Protein AF-A0A7X6SY83-F1 (afdb_monomer_lite)

Secondary structure (DSSP, 8-state):
---------HHHHHHHHHHHHHHHHHHHHHHHHHHHHHSSPPPTTS-------HHHHHHHHHHHHHHHHHHHTT--GGGEEEEEEEEEEETTEEEEEEEEEEEESSTHHHHHHHHHHHHHHHTT-TTEEEEEPPP-SSEEEEEEEETTEEEEEEEEEE---------PPPPP---EEEEETS-HHHHHHHHT-SS--EEEE-TTSTTHHHHHHHT-

pLDDT: mean 83.64, std 15.36, range [40.72, 97.5]

Radius of gyration: 32.84 Å; chains: 1; bounding box: 84×67×94 Å

Foldseek 3Di:
DDDDDDDDCPPVVVVVVVVVVVVVVVVVVVVVVVVVVVPPPDPPPPPPPDPQDPQRVLLVQLVVQLVVLCVVLVFDPVQKDFPDWDWDDDDHDIAIATEIEGEDQDDVVVVSSCVSSVVSQVVSDPQWDKDKDDADPFWTWIWIGGNNHTRYIYIYGYDDPDDPDDDDDDDDDAAEDEDPAADVVVLVVVVPDPDDYHYHADCPHPCRVVSVVVVD

Structure (mmCIF, N/CA/C/O backbone):
data_AF-A0A7X6SY83-F1
#
_entry.id   AF-A0A7X6SY83-F1
#
loop_
_atom_site.group_PDB
_atom_site.id
_atom_site.type_symbol
_atom_site.label_atom_id
_atom_site.label_alt_id
_atom_site.label_comp_id
_atom_site.label_asym_id
_atom_site.label_entity_id
_atom_site.label_seq_id
_atom_site.pdbx_PDB_ins_code
_atom_site.Cartn_x
_atom_site.Cartn_y
_atom_site.Cartn_z
_atom_site.occupancy
_atom_site.B_iso_or_equiv
_atom_site.auth_seq_id
_atom_site.auth_comp_id
_atom_site.auth_asym_id
_atom_site.auth_atom_id
_atom_site.pdbx_PDB_model_num
ATOM 1 N N . MET A 1 1 ? 58.328 -51.344 -70.859 1.00 40.72 1 MET A N 1
ATOM 2 C CA . MET A 1 1 ? 57.745 -51.551 -69.512 1.00 40.72 1 MET A CA 1
ATOM 3 C C . MET A 1 1 ? 57.428 -50.188 -68.887 1.00 40.72 1 MET A C 1
ATOM 5 O O . MET A 1 1 ? 58.349 -49.396 -68.808 1.00 40.72 1 MET A O 1
ATOM 9 N N . LYS A 1 2 ? 56.179 -49.965 -68.419 1.00 43.62 2 LYS A N 1
ATOM 10 C CA . LYS A 1 2 ? 55.720 -48.925 -67.445 1.00 43.62 2 LYS A CA 1
ATOM 11 C C . LYS A 1 2 ? 55.799 -47.441 -67.900 1.00 43.62 2 LYS A C 1
ATOM 13 O O . LYS A 1 2 ? 56.764 -47.033 -68.508 1.00 43.62 2 LYS A O 1
ATOM 18 N N . LYS A 1 3 ? 54.842 -46.540 -67.625 1.00 41.84 3 LYS A N 1
ATOM 19 C CA . LYS A 1 3 ? 53.730 -46.491 -66.651 1.00 41.84 3 LYS A CA 1
ATOM 20 C C . LYS A 1 3 ? 52.658 -45.498 -67.163 1.00 41.84 3 LYS A C 1
ATOM 22 O O . LYS A 1 3 ? 52.970 -44.340 -67.423 1.00 41.84 3 LYS A O 1
ATOM 27 N N . LYS A 1 4 ? 51.389 -45.924 -67.258 1.00 47.12 4 LYS A N 1
ATOM 28 C CA . LYS A 1 4 ? 50.222 -45.044 -67.493 1.00 47.12 4 LYS A CA 1
ATOM 29 C C . LYS A 1 4 ? 50.067 -44.060 -66.320 1.00 47.12 4 LYS A C 1
ATOM 31 O O . LYS A 1 4 ? 49.863 -44.493 -65.186 1.00 47.12 4 LYS A O 1
ATOM 36 N N . ARG A 1 5 ? 50.119 -42.748 -66.585 1.00 49.38 5 ARG A N 1
ATOM 37 C CA . ARG A 1 5 ? 49.747 -41.692 -65.623 1.00 49.38 5 ARG A CA 1
ATOM 38 C C . ARG A 1 5 ? 48.229 -41.732 -65.389 1.00 49.38 5 ARG A C 1
ATOM 40 O O . ARG A 1 5 ? 47.457 -41.321 -66.250 1.00 49.38 5 ARG A O 1
ATOM 47 N N . LYS A 1 6 ? 47.795 -42.235 -64.227 1.00 51.00 6 LYS A N 1
ATOM 48 C CA . LYS A 1 6 ? 46.407 -42.115 -63.748 1.00 51.00 6 LYS A CA 1
ATOM 49 C C . LYS A 1 6 ? 46.126 -40.643 -63.416 1.00 51.00 6 LYS A C 1
ATOM 51 O O . LYS A 1 6 ? 46.655 -40.132 -62.433 1.00 51.00 6 LYS A O 1
ATOM 56 N N . LYS A 1 7 ? 45.296 -39.973 -64.223 1.00 49.59 7 LYS A N 1
ATOM 57 C CA . LYS A 1 7 ? 44.695 -38.675 -63.874 1.00 49.59 7 LYS A CA 1
ATOM 58 C C . LYS A 1 7 ? 43.790 -38.887 -62.653 1.00 49.59 7 LYS A C 1
ATOM 60 O O . LYS A 1 7 ? 42.781 -39.581 -62.748 1.00 49.59 7 LYS A O 1
ATOM 65 N N . GLN A 1 8 ? 44.190 -38.359 -61.499 1.00 54.66 8 GLN A N 1
ATOM 66 C CA . GLN A 1 8 ? 43.366 -38.347 -60.288 1.00 54.66 8 GLN A CA 1
ATOM 67 C C . GLN A 1 8 ? 42.223 -37.320 -60.426 1.00 54.66 8 GLN A C 1
ATOM 69 O O . GLN A 1 8 ? 42.377 -36.329 -61.143 1.00 54.66 8 GLN A O 1
ATOM 74 N N . PRO A 1 9 ? 41.062 -37.540 -59.781 1.00 48.12 9 PRO A N 1
ATOM 75 C CA . PRO A 1 9 ? 39.829 -36.837 -60.103 1.00 48.12 9 PRO A CA 1
ATOM 76 C C . PRO A 1 9 ? 39.785 -35.476 -59.400 1.00 48.12 9 PRO A C 1
ATOM 78 O O . PRO A 1 9 ? 39.248 -35.339 -58.302 1.00 48.12 9 PRO A O 1
ATOM 81 N N . VAL A 1 10 ? 40.316 -34.446 -60.057 1.00 55.78 10 VAL A N 1
ATOM 82 C CA . VAL A 1 10 ? 40.219 -33.039 -59.613 1.00 55.78 10 VAL A CA 1
ATOM 83 C C . VAL A 1 10 ? 38.747 -32.597 -59.457 1.00 55.78 10 VAL A C 1
ATOM 85 O O . VAL A 1 10 ? 38.432 -31.756 -58.622 1.00 55.78 10 VAL A O 1
ATOM 88 N N . LEU A 1 11 ? 37.824 -33.266 -60.160 1.00 51.25 11 LEU A N 1
ATOM 89 C CA . LEU A 1 11 ? 36.382 -32.995 -60.160 1.00 51.25 11 LEU A CA 1
ATOM 90 C C . LEU A 1 11 ? 35.653 -33.282 -58.827 1.00 51.25 11 LEU A C 1
ATOM 92 O O . LEU A 1 11 ? 34.561 -32.766 -58.609 1.00 51.25 11 LEU A O 1
ATOM 96 N N . LYS A 1 12 ? 36.209 -34.121 -57.936 1.00 56.19 12 LYS A N 1
ATOM 97 C CA . LYS A 1 12 ? 35.563 -34.446 -56.644 1.00 56.19 12 LYS A CA 1
ATOM 98 C C . LYS A 1 12 ? 35.850 -33.409 -55.555 1.00 56.19 12 LYS A C 1
ATOM 100 O O . LYS A 1 12 ? 34.986 -33.165 -54.720 1.00 56.19 12 LYS A O 1
ATOM 105 N N . LYS A 1 13 ? 37.030 -32.779 -55.571 1.00 58.03 13 LYS A N 1
ATOM 106 C CA . LYS A 1 13 ? 37.416 -31.777 -54.562 1.00 58.03 13 LYS A CA 1
ATOM 107 C C . LYS A 1 13 ? 36.674 -30.450 -54.746 1.00 58.03 13 LYS A C 1
ATOM 109 O O . LYS A 1 13 ? 36.303 -29.829 -53.758 1.00 58.03 13 LYS A O 1
ATOM 114 N N . THR A 1 14 ? 36.387 -30.062 -55.988 1.00 63.81 14 THR A N 1
ATOM 115 C CA . THR A 1 14 ? 35.618 -28.845 -56.293 1.00 63.81 14 THR A CA 1
ATOM 116 C C . THR A 1 14 ? 34.166 -28.945 -55.826 1.00 63.81 14 THR A C 1
ATOM 118 O O . THR A 1 14 ? 33.660 -28.002 -55.234 1.00 63.81 14 THR A O 1
ATOM 121 N N . ARG A 1 15 ? 33.506 -30.102 -55.986 1.00 70.25 15 ARG A N 1
ATOM 122 C CA . ARG A 1 15 ? 32.132 -30.307 -55.485 1.00 70.25 15 ARG A CA 1
ATOM 123 C C . ARG A 1 15 ? 32.026 -30.221 -53.961 1.00 70.25 15 ARG A C 1
ATOM 125 O O . ARG A 1 15 ? 31.079 -29.629 -53.463 1.00 70.25 15 ARG A O 1
ATOM 132 N N . ILE A 1 16 ? 32.999 -30.772 -53.234 1.00 74.62 16 ILE A N 1
ATOM 133 C CA . ILE A 1 16 ? 33.028 -30.701 -51.763 1.00 74.62 16 ILE A CA 1
ATOM 134 C C . ILE A 1 16 ? 33.186 -29.249 -51.301 1.00 74.62 16 ILE A C 1
ATOM 136 O O . ILE A 1 16 ? 32.502 -28.834 -50.372 1.00 74.62 16 ILE A O 1
ATOM 140 N N . PHE A 1 17 ? 34.028 -28.468 -51.986 1.00 76.75 17 PHE A N 1
ATOM 141 C CA . PHE A 1 17 ? 34.204 -27.048 -51.690 1.00 76.75 17 PHE A CA 1
ATOM 142 C C . PHE A 1 17 ? 32.887 -26.269 -51.830 1.00 76.75 17 PHE A C 1
ATOM 144 O O . PHE A 1 17 ? 32.480 -25.618 -50.877 1.00 76.75 17 PHE A O 1
ATOM 151 N N . PHE A 1 18 ? 32.163 -26.421 -52.947 1.00 79.50 18 PHE A N 1
ATOM 152 C CA . PHE A 1 18 ? 30.880 -25.729 -53.152 1.00 79.50 18 PHE A CA 1
ATOM 153 C C . PHE A 1 18 ? 29.800 -26.115 -52.130 1.00 79.50 18 PHE A C 1
ATOM 155 O O . PHE A 1 18 ? 29.045 -25.249 -51.691 1.00 79.50 18 PHE A O 1
ATOM 162 N N . VAL A 1 19 ? 29.738 -27.386 -51.716 1.00 82.88 19 VAL A N 1
ATOM 163 C CA . VAL A 1 19 ? 28.796 -27.831 -50.672 1.00 82.88 19 VAL A CA 1
ATOM 164 C C . VAL A 1 19 ? 29.136 -27.195 -49.323 1.00 82.88 19 VAL A C 1
ATOM 166 O O . VAL A 1 19 ? 28.238 -26.722 -48.631 1.00 82.88 19 VAL A O 1
ATOM 169 N N . LEU A 1 20 ? 30.424 -27.122 -48.970 1.00 84.00 20 LEU A N 1
ATOM 170 C CA . LEU A 1 20 ? 30.864 -26.500 -47.720 1.00 84.00 20 LEU A CA 1
ATOM 171 C C . LEU A 1 20 ? 30.560 -24.995 -47.703 1.00 84.00 20 LEU A C 1
ATOM 173 O O . LEU A 1 20 ? 30.052 -24.479 -46.711 1.00 84.00 20 LEU A O 1
ATOM 177 N N . THR A 1 21 ? 30.815 -24.297 -48.814 1.00 85.81 21 THR A N 1
ATOM 178 C CA . THR A 1 21 ? 30.516 -22.864 -48.948 1.00 85.81 21 THR A CA 1
ATOM 179 C C . THR A 1 21 ? 29.015 -22.590 -48.847 1.00 85.81 21 THR A C 1
ATOM 181 O O . THR A 1 21 ? 28.612 -21.651 -48.163 1.00 85.81 21 THR A O 1
ATOM 184 N N . GLY A 1 22 ? 28.179 -23.434 -49.462 1.00 87.44 22 GLY A N 1
ATOM 185 C CA . GLY A 1 22 ? 26.723 -23.337 -49.340 1.00 87.44 22 GLY A CA 1
ATOM 186 C C . GLY A 1 22 ? 26.236 -23.516 -47.900 1.00 87.44 22 GLY A C 1
ATOM 187 O O . GLY A 1 22 ? 25.369 -22.772 -47.449 1.00 87.44 22 GLY A O 1
ATOM 188 N N . PHE A 1 23 ? 26.839 -24.443 -47.149 1.00 89.25 23 PHE A N 1
ATOM 189 C CA . PHE A 1 23 ? 26.491 -24.676 -45.745 1.00 89.25 23 PHE A CA 1
ATOM 190 C C . PHE A 1 23 ? 26.861 -23.488 -44.846 1.00 89.25 23 PHE A C 1
ATOM 192 O O . PHE A 1 23 ? 26.082 -23.106 -43.977 1.00 89.25 23 PHE A O 1
ATOM 199 N N . ILE A 1 24 ? 28.020 -22.867 -45.088 1.00 90.69 24 ILE A N 1
ATOM 200 C CA . ILE A 1 24 ? 28.461 -21.668 -44.360 1.00 90.69 24 ILE A CA 1
ATOM 201 C C . ILE A 1 24 ? 27.525 -20.488 -44.643 1.00 90.69 24 ILE A C 1
ATOM 203 O O . ILE A 1 24 ? 27.138 -19.783 -43.715 1.00 90.69 24 ILE A O 1
ATOM 207 N N . LEU A 1 25 ? 27.112 -20.295 -45.900 1.00 91.94 25 LEU A N 1
ATOM 208 C CA . LEU A 1 25 ? 26.153 -19.248 -46.265 1.00 91.94 25 LEU A CA 1
ATOM 209 C C . LEU A 1 25 ? 24.779 -19.478 -45.624 1.00 91.94 25 LEU A C 1
ATOM 211 O O . LEU A 1 25 ? 24.199 -18.541 -45.082 1.00 91.94 25 LEU A O 1
ATOM 215 N N . ALA A 1 26 ? 24.279 -20.716 -45.632 1.00 90.56 26 ALA A N 1
ATOM 216 C CA . ALA A 1 26 ? 23.012 -21.060 -44.991 1.00 90.56 26 ALA A CA 1
ATOM 217 C C . ALA A 1 26 ? 23.065 -20.860 -43.467 1.00 90.56 26 ALA A C 1
ATOM 219 O O . ALA A 1 26 ? 22.142 -20.290 -42.889 1.00 90.56 26 ALA A O 1
ATOM 220 N N . ALA A 1 27 ? 24.163 -21.261 -42.819 1.00 91.06 27 ALA A N 1
ATOM 221 C CA . ALA A 1 27 ? 24.379 -21.018 -41.396 1.00 91.06 27 ALA A CA 1
ATOM 222 C C . ALA A 1 27 ? 24.464 -19.516 -41.085 1.00 91.06 27 ALA A C 1
ATOM 224 O O . ALA A 1 27 ? 23.839 -19.057 -40.135 1.00 91.06 27 ALA A O 1
ATOM 225 N N . GLY A 1 28 ? 25.168 -18.740 -41.914 1.00 91.56 28 GLY A N 1
ATOM 226 C CA . GLY A 1 28 ? 25.237 -17.283 -41.794 1.00 91.56 28 GLY A CA 1
ATOM 227 C C . GLY A 1 28 ? 23.867 -16.615 -41.920 1.00 91.56 28 GLY A C 1
ATOM 228 O O . GLY A 1 28 ? 23.537 -15.758 -41.107 1.00 91.56 28 GLY A O 1
ATOM 229 N N . LEU A 1 29 ? 23.037 -17.052 -42.874 1.00 90.62 29 LEU A N 1
ATOM 230 C CA . LEU A 1 29 ? 21.662 -16.568 -43.040 1.00 90.62 29 LEU A CA 1
ATOM 231 C C . LEU A 1 29 ? 20.764 -16.938 -41.854 1.00 90.62 29 LEU A C 1
ATOM 233 O O . LEU A 1 29 ? 19.980 -16.105 -41.409 1.00 90.62 29 LEU A O 1
ATOM 237 N N . LEU A 1 30 ? 20.893 -18.151 -41.312 1.00 88.44 30 LEU A N 1
ATOM 238 C CA . LEU A 1 30 ? 20.144 -18.578 -40.126 1.00 88.44 30 LEU A CA 1
ATOM 239 C C . LEU A 1 30 ? 20.553 -17.792 -38.879 1.00 88.44 30 LEU A C 1
ATOM 241 O O . LEU A 1 30 ? 19.690 -17.361 -38.118 1.00 88.44 30 LEU A O 1
ATOM 245 N N . ILE A 1 31 ? 21.855 -17.565 -38.690 1.00 87.31 31 ILE A N 1
ATOM 246 C CA . ILE A 1 31 ? 22.379 -16.736 -37.600 1.00 87.31 31 ILE A CA 1
ATOM 247 C C . ILE A 1 31 ? 21.876 -15.300 -37.763 1.00 87.31 31 ILE A C 1
ATOM 249 O O . ILE A 1 31 ? 21.346 -14.735 -36.813 1.00 87.31 31 ILE A O 1
ATOM 253 N N . PHE A 1 32 ? 21.969 -14.728 -38.965 1.00 85.94 32 PHE A N 1
ATOM 254 C CA . PHE A 1 32 ? 21.473 -13.385 -39.258 1.00 85.94 32 PHE A CA 1
ATOM 255 C C . PHE A 1 32 ? 19.969 -13.255 -38.981 1.00 85.94 32 PHE A C 1
ATOM 257 O O . PHE A 1 32 ? 19.556 -12.327 -38.292 1.00 85.94 32 PHE A O 1
ATOM 264 N N . TYR A 1 33 ? 19.159 -14.216 -39.435 1.00 85.38 33 TYR A N 1
ATOM 265 C CA . TYR A 1 33 ? 17.720 -14.255 -39.168 1.00 85.38 33 TYR A CA 1
ATOM 266 C C . TYR A 1 33 ? 17.411 -14.356 -37.667 1.00 85.38 33 TYR A C 1
ATOM 268 O O . TYR A 1 33 ? 16.527 -13.667 -37.157 1.00 85.38 33 TYR A O 1
ATOM 276 N N . TYR A 1 34 ? 18.169 -15.177 -36.935 1.00 81.88 34 TYR A N 1
ATOM 277 C CA . TYR A 1 34 ? 18.033 -15.307 -35.487 1.00 81.88 34 TYR A CA 1
ATOM 278 C C . TYR A 1 34 ? 18.392 -14.011 -34.745 1.00 81.88 34 TYR A C 1
ATOM 280 O O . TYR A 1 34 ? 17.683 -13.620 -33.818 1.00 81.88 34 TYR A O 1
ATOM 288 N N . TYR A 1 35 ? 19.448 -13.313 -35.174 1.00 76.69 35 TYR A N 1
ATOM 289 C CA . TYR A 1 35 ? 19.810 -12.007 -34.621 1.00 76.69 35 TYR A CA 1
ATOM 290 C C . TYR A 1 35 ? 18.763 -10.940 -34.944 1.00 76.69 35 TYR A C 1
ATOM 292 O O . TYR A 1 35 ? 18.400 -10.185 -34.049 1.00 76.69 35 TYR A O 1
ATOM 300 N N . GLN A 1 36 ? 18.206 -10.927 -36.159 1.00 72.75 36 GLN A N 1
ATOM 301 C CA . GLN A 1 36 ? 17.160 -9.970 -36.528 1.00 72.75 36 GLN A CA 1
ATOM 302 C C . GLN A 1 36 ? 15.896 -10.122 -35.670 1.00 72.75 36 GLN A C 1
ATOM 304 O O . GLN A 1 36 ? 15.320 -9.122 -35.250 1.00 72.75 36 GLN A O 1
ATOM 309 N N . LYS A 1 37 ? 15.493 -11.362 -35.349 1.00 64.94 37 LYS A N 1
ATOM 310 C CA . LYS A 1 37 ? 14.364 -11.623 -34.439 1.00 64.94 37 LYS A CA 1
ATOM 311 C C . LYS A 1 37 ? 14.588 -11.087 -33.023 1.00 64.94 37 LYS A C 1
ATOM 313 O O . LYS A 1 37 ? 13.617 -10.745 -32.364 1.00 64.94 37 LYS A O 1
ATOM 318 N N . LYS A 1 38 ? 15.839 -11.019 -32.554 1.00 63.19 38 LYS A N 1
ATOM 319 C CA . LYS A 1 38 ? 16.183 -10.461 -31.236 1.00 63.19 38 LYS A CA 1
ATOM 320 C C . LYS A 1 38 ? 16.302 -8.936 -31.221 1.00 63.19 38 LYS A C 1
ATOM 322 O O . LYS A 1 38 ? 16.293 -8.362 -30.141 1.00 63.19 38 LYS A O 1
ATOM 327 N N . THR A 1 39 ? 16.451 -8.298 -32.381 1.00 56.06 39 THR A N 1
ATOM 328 C CA . THR A 1 39 ? 16.631 -6.842 -32.501 1.00 56.06 39 THR A CA 1
ATOM 329 C C . THR A 1 39 ? 15.417 -6.130 -33.083 1.00 56.06 39 THR A C 1
ATOM 331 O O . THR A 1 39 ? 15.520 -4.950 -33.413 1.00 56.06 39 THR A O 1
ATOM 334 N N . LEU A 1 40 ? 14.291 -6.824 -33.272 1.00 61.69 40 LEU A N 1
ATOM 335 C CA . LEU A 1 40 ? 13.033 -6.129 -33.513 1.00 61.69 40 LEU A CA 1
ATOM 336 C C . LEU A 1 40 ? 12.773 -5.269 -32.273 1.00 61.69 40 LEU A C 1
ATOM 338 O O . LEU A 1 40 ? 12.732 -5.831 -31.175 1.00 61.69 40 LEU A O 1
ATOM 342 N N . PRO A 1 41 ? 12.681 -3.934 -32.414 1.00 60.62 41 PRO A N 1
ATOM 343 C CA . PRO A 1 41 ? 12.260 -3.114 -31.298 1.00 60.62 41 PRO A CA 1
ATOM 344 C C . PRO A 1 41 ? 10.895 -3.635 -30.837 1.00 60.62 41 PRO A C 1
ATOM 346 O O . PRO A 1 41 ? 10.097 -4.056 -31.689 1.00 60.62 41 PRO A O 1
ATOM 349 N N . PRO A 1 42 ? 10.641 -3.652 -29.522 1.00 58.88 42 PRO A N 1
ATOM 350 C CA . PRO A 1 42 ? 9.321 -3.992 -29.028 1.00 58.88 42 PRO A CA 1
ATOM 351 C C . PRO A 1 42 ? 8.283 -3.098 -29.737 1.00 58.88 42 PRO A C 1
ATOM 353 O O . PRO A 1 42 ? 8.596 -1.949 -30.083 1.00 58.88 42 PRO A O 1
ATOM 356 N N . PRO A 1 43 ? 7.089 -3.621 -30.076 1.00 59.75 43 PRO A N 1
ATOM 357 C CA . PRO A 1 43 ? 6.029 -2.805 -30.657 1.00 59.75 43 PRO A CA 1
ATOM 358 C C . PRO A 1 43 ? 5.826 -1.551 -29.800 1.00 59.75 43 PRO A C 1
ATOM 360 O O . PRO A 1 43 ? 5.906 -1.621 -28.583 1.00 59.75 43 PRO A O 1
ATOM 363 N N . VAL A 1 44 ? 5.552 -0.407 -30.435 1.00 56.28 44 VAL A N 1
ATOM 364 C CA . VAL A 1 44 ? 5.505 0.945 -29.821 1.00 56.28 44 VAL A CA 1
ATOM 365 C C . VAL A 1 44 ? 4.567 1.055 -28.597 1.00 56.28 44 VAL A C 1
ATOM 367 O O . VAL A 1 44 ? 4.620 2.039 -27.869 1.00 56.28 44 VAL A O 1
ATOM 370 N N . PHE A 1 45 ? 3.721 0.051 -28.364 1.00 60.09 45 PHE A N 1
ATOM 371 C CA . PHE A 1 45 ? 2.783 -0.045 -27.246 1.00 60.09 45 PHE A CA 1
ATOM 372 C C . PHE A 1 45 ? 3.292 -0.875 -26.056 1.00 60.09 45 PHE A C 1
ATOM 374 O O . PHE A 1 45 ? 2.617 -0.932 -25.035 1.00 60.09 45 PHE A O 1
ATOM 381 N N . GLU A 1 46 ? 4.443 -1.542 -26.161 1.00 54.16 46 GLU A N 1
ATOM 382 C CA . GLU A 1 46 ? 5.089 -2.158 -25.002 1.00 54.16 46 GLU A CA 1
ATOM 383 C C . GLU A 1 46 ? 5.730 -1.041 -24.178 1.00 54.16 46 GLU A C 1
ATOM 385 O O . GLU A 1 46 ? 6.755 -0.474 -24.562 1.00 54.16 46 GLU A O 1
ATOM 390 N N . GLU A 1 47 ? 5.086 -0.691 -23.064 1.00 48.66 47 GLU A N 1
ATOM 391 C CA . GLU A 1 47 ? 5.660 0.201 -22.062 1.00 48.66 47 GLU A CA 1
ATOM 392 C C . GLU A 1 47 ? 7.055 -0.316 -21.689 1.00 48.66 47 GLU A C 1
ATOM 394 O O . GLU A 1 47 ? 7.223 -1.457 -21.248 1.00 48.66 47 GLU A O 1
ATOM 399 N N . GLU A 1 48 ? 8.084 0.511 -21.886 1.00 45.25 48 GLU A N 1
ATOM 400 C CA . GLU A 1 48 ? 9.401 0.210 -21.345 1.00 45.25 48 GLU A CA 1
ATOM 401 C C . GLU A 1 48 ? 9.256 0.154 -19.823 1.00 45.25 48 GLU A C 1
ATOM 403 O O . GLU A 1 48 ? 9.040 1.178 -19.176 1.00 45.25 48 GLU A O 1
ATOM 408 N N . TYR A 1 49 ? 9.366 -1.044 -19.240 1.00 43.12 49 TYR A N 1
ATOM 409 C CA . TYR A 1 49 ? 9.515 -1.201 -17.798 1.00 43.12 49 TYR A CA 1
ATOM 410 C C . TYR A 1 49 ? 10.827 -0.527 -17.391 1.00 43.12 49 TYR A C 1
ATOM 412 O O . TYR A 1 49 ? 11.896 -1.145 -17.393 1.00 43.12 49 TYR A O 1
ATOM 420 N N . VAL A 1 50 ? 10.758 0.770 -17.091 1.00 50.25 50 VAL A N 1
ATOM 421 C CA . VAL A 1 50 ? 11.875 1.532 -16.549 1.00 50.25 50 VAL A CA 1
ATOM 422 C C . VAL A 1 50 ? 12.316 0.798 -15.291 1.00 50.25 50 VAL A C 1
ATOM 424 O O . VAL A 1 50 ? 11.511 0.533 -14.401 1.00 50.25 50 VAL A O 1
ATOM 427 N N . THR A 1 51 ? 13.588 0.404 -15.240 1.00 53.34 51 THR A N 1
ATOM 428 C CA . THR A 1 51 ? 14.210 -0.197 -14.055 1.00 53.34 51 THR A CA 1
ATOM 429 C C . THR A 1 51 ? 13.775 0.588 -12.814 1.00 53.34 51 THR A C 1
ATOM 431 O O . THR A 1 51 ? 14.149 1.754 -12.688 1.00 53.34 51 THR A O 1
ATOM 434 N N . THR A 1 52 ? 12.972 -0.026 -11.934 1.00 63.69 52 THR A N 1
ATOM 435 C CA . THR A 1 52 ? 12.412 0.648 -10.749 1.00 63.69 52 THR A CA 1
ATOM 436 C C . THR A 1 52 ? 13.540 1.323 -9.987 1.00 63.69 52 THR A C 1
ATOM 438 O O . THR A 1 52 ? 14.561 0.677 -9.705 1.00 63.69 52 THR A O 1
ATOM 441 N N . SER A 1 53 ? 13.387 2.603 -9.662 1.00 79.81 53 SER A N 1
ATOM 442 C CA . SER A 1 53 ? 14.447 3.337 -8.975 1.00 79.81 53 SER A CA 1
ATOM 443 C C . SER A 1 53 ? 14.767 2.672 -7.625 1.00 79.81 53 SER A C 1
ATOM 445 O O . SER A 1 53 ? 13.925 2.014 -7.009 1.00 79.81 53 SER A O 1
ATOM 447 N N . ARG A 1 54 ? 15.992 2.845 -7.106 1.00 87.38 54 ARG A N 1
ATOM 448 C CA . ARG A 1 54 ? 16.334 2.350 -5.756 1.00 87.38 54 ARG A CA 1
ATOM 449 C C . ARG A 1 54 ? 15.367 2.902 -4.698 1.00 87.38 54 ARG A C 1
ATOM 451 O O . ARG A 1 54 ? 15.074 2.205 -3.731 1.00 87.38 54 ARG A O 1
ATOM 458 N N . LEU A 1 55 ? 14.878 4.131 -4.883 1.00 89.62 55 LEU A N 1
ATOM 459 C CA . LEU A 1 55 ? 13.864 4.743 -4.024 1.00 89.62 55 LEU A CA 1
ATOM 460 C C . LEU A 1 55 ? 12.568 3.928 -4.041 1.00 89.62 55 LEU A C 1
ATOM 462 O O . LEU A 1 55 ? 12.100 3.543 -2.977 1.00 89.62 55 LEU A O 1
ATOM 466 N N . GLU A 1 56 ? 12.047 3.607 -5.221 1.00 88.38 56 GLU A N 1
ATOM 467 C CA . GLU A 1 56 ? 10.808 2.842 -5.401 1.00 88.38 56 GLU A CA 1
ATOM 468 C C . GLU A 1 56 ? 10.880 1.451 -4.752 1.00 88.38 56 GLU A C 1
ATOM 470 O O . GLU A 1 56 ? 9.973 1.039 -4.030 1.00 88.38 56 GLU A O 1
ATOM 475 N N . GLN A 1 57 ? 12.011 0.755 -4.900 1.00 90.69 57 GLN A N 1
ATOM 476 C CA . GLN A 1 57 ? 12.222 -0.537 -4.240 1.00 90.69 57 GLN A CA 1
ATOM 477 C C . GLN A 1 57 ? 12.192 -0.424 -2.710 1.00 90.69 57 GLN A C 1
ATOM 479 O O . GLN A 1 57 ? 11.649 -1.292 -2.024 1.00 90.69 57 GLN A O 1
ATOM 484 N N . VAL A 1 58 ? 12.789 0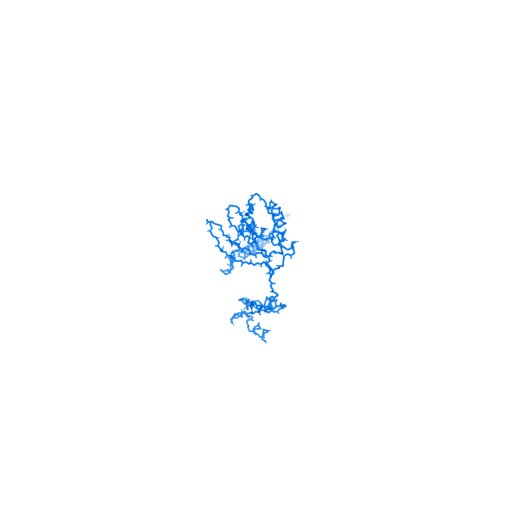.634 -2.153 1.00 94.06 58 VAL A N 1
ATOM 485 C CA . VAL A 1 58 ? 12.792 0.855 -0.700 1.00 94.06 58 VAL A CA 1
ATOM 486 C C . VAL A 1 58 ? 11.415 1.311 -0.217 1.00 94.06 58 VAL A C 1
ATOM 488 O O . VAL A 1 58 ? 10.982 0.837 0.829 1.00 94.06 58 VAL A O 1
ATOM 491 N N . VAL A 1 59 ? 10.701 2.139 -0.987 1.00 94.62 59 VAL A N 1
ATOM 492 C CA . VAL A 1 59 ? 9.296 2.511 -0.741 1.00 94.62 59 VAL A CA 1
ATOM 493 C C . VAL A 1 59 ? 8.437 1.255 -0.623 1.00 94.62 59 VAL A C 1
ATOM 495 O O . VAL A 1 59 ? 7.826 1.057 0.422 1.00 94.62 59 VAL A O 1
ATOM 498 N N . GLY A 1 60 ? 8.509 0.333 -1.588 1.00 93.81 60 GLY A N 1
ATOM 499 C CA . GLY A 1 60 ? 7.743 -0.918 -1.534 1.00 93.81 60 GLY A CA 1
ATOM 500 C C . GLY A 1 60 ? 8.079 -1.800 -0.320 1.00 93.81 60 GLY A C 1
ATOM 501 O O . GLY A 1 60 ? 7.198 -2.421 0.276 1.00 93.81 60 GLY A O 1
ATOM 502 N N . ARG A 1 61 ? 9.345 -1.828 0.118 1.00 95.62 61 ARG A N 1
ATOM 503 C CA . ARG A 1 61 ? 9.742 -2.540 1.351 1.00 95.62 61 ARG A CA 1
ATOM 504 C C . ARG A 1 61 ? 9.238 -1.848 2.618 1.00 95.62 61 ARG A C 1
ATOM 506 O O . ARG A 1 61 ? 8.908 -2.531 3.589 1.00 95.62 61 ARG A O 1
ATOM 513 N N . VAL A 1 62 ? 9.184 -0.517 2.622 1.00 96.75 62 VAL A N 1
ATOM 514 C CA . VAL A 1 62 ? 8.599 0.276 3.709 1.00 96.75 62 VAL A CA 1
ATOM 515 C C . VAL A 1 62 ? 7.091 0.046 3.777 1.00 96.75 62 VAL A C 1
ATOM 517 O O . VAL A 1 62 ? 6.594 -0.240 4.865 1.00 96.75 62 VAL A O 1
ATOM 520 N N . ASP A 1 63 ? 6.387 0.064 2.644 1.00 96.19 63 ASP A N 1
ATOM 521 C CA . ASP A 1 63 ? 4.964 -0.281 2.557 1.00 96.19 63 ASP A CA 1
ATOM 522 C C . ASP A 1 63 ? 4.699 -1.651 3.173 1.00 96.19 63 ASP A C 1
ATOM 524 O O . ASP A 1 63 ? 3.882 -1.794 4.087 1.00 96.19 63 ASP A O 1
ATOM 528 N N . GLN A 1 64 ? 5.452 -2.662 2.737 1.00 96.31 64 GLN A N 1
ATOM 529 C CA . GLN A 1 64 ? 5.348 -4.007 3.288 1.00 96.31 64 GLN A CA 1
ATOM 530 C C . GLN A 1 64 ? 5.562 -4.014 4.811 1.00 96.31 64 GLN A C 1
ATOM 532 O O . GLN A 1 64 ? 4.761 -4.598 5.543 1.00 96.31 64 GLN A O 1
ATOM 537 N N . ALA A 1 65 ? 6.598 -3.334 5.311 1.00 96.62 65 ALA A N 1
ATOM 538 C CA . ALA A 1 65 ? 6.877 -3.252 6.742 1.00 96.62 65 ALA A CA 1
ATOM 539 C C . ALA A 1 65 ? 5.745 -2.569 7.532 1.00 96.62 65 ALA A C 1
ATOM 541 O O . ALA A 1 65 ? 5.413 -3.022 8.635 1.00 96.62 65 ALA A O 1
ATOM 542 N N . ILE A 1 66 ? 5.131 -1.519 6.974 1.00 96.69 66 ILE A N 1
ATOM 543 C CA . ILE A 1 66 ? 3.968 -0.837 7.554 1.00 96.69 66 ILE A CA 1
ATOM 544 C C . ILE A 1 66 ? 2.792 -1.813 7.648 1.00 96.69 66 ILE A C 1
ATOM 546 O O . ILE A 1 66 ? 2.304 -2.072 8.751 1.00 96.69 66 ILE A O 1
ATOM 550 N N . TYR A 1 67 ? 2.358 -2.396 6.526 1.00 96.00 67 TYR A N 1
ATOM 551 C CA . TYR A 1 67 ? 1.169 -3.254 6.492 1.00 96.00 67 TYR A CA 1
ATOM 552 C C . TYR A 1 67 ? 1.324 -4.507 7.344 1.00 96.00 67 TYR A C 1
ATOM 554 O O . TYR A 1 67 ? 0.417 -4.847 8.105 1.00 96.00 67 TYR A O 1
ATOM 562 N N . GLU A 1 68 ? 2.482 -5.164 7.287 1.00 95.69 68 GLU A N 1
ATOM 563 C CA . GLU A 1 68 ? 2.762 -6.310 8.147 1.00 95.69 68 GLU A CA 1
ATOM 564 C C . GLU A 1 68 ? 2.661 -5.933 9.625 1.00 95.69 68 GLU A C 1
ATOM 566 O O . GLU A 1 68 ? 2.073 -6.676 10.407 1.00 95.69 68 GLU A O 1
ATOM 571 N N . THR A 1 69 ? 3.190 -4.773 10.026 1.00 96.12 69 THR A N 1
ATOM 572 C CA . THR A 1 69 ? 3.124 -4.333 11.425 1.00 96.12 69 THR A CA 1
ATOM 573 C C . THR A 1 69 ? 1.687 -4.048 11.859 1.00 96.12 69 THR A C 1
ATOM 575 O O . THR A 1 69 ? 1.278 -4.475 12.939 1.00 96.12 69 THR A O 1
ATOM 578 N N . LEU A 1 70 ? 0.899 -3.382 11.011 1.00 95.31 70 LEU A N 1
ATOM 579 C CA . LEU A 1 70 ? -0.510 -3.103 11.292 1.00 95.31 70 LEU A CA 1
ATOM 580 C C . LEU A 1 70 ? -1.320 -4.402 11.441 1.00 95.31 70 LEU A C 1
ATOM 582 O O . LEU A 1 70 ? -2.077 -4.559 12.404 1.00 95.31 70 LEU A O 1
ATOM 586 N N . TYR A 1 71 ? -1.114 -5.370 10.546 1.00 94.31 71 TYR A N 1
ATOM 587 C CA . TYR A 1 71 ? -1.802 -6.661 10.602 1.00 94.31 71 TYR A CA 1
ATOM 588 C C . TYR A 1 71 ? -1.341 -7.543 11.764 1.00 94.31 71 TYR A C 1
ATOM 590 O O . TYR A 1 71 ? -2.178 -8.191 12.390 1.00 94.31 71 TYR A O 1
ATOM 598 N N . LEU A 1 72 ? -0.054 -7.523 12.125 1.00 93.88 72 LEU A N 1
ATOM 599 C CA . LEU A 1 72 ? 0.454 -8.210 13.320 1.00 93.88 72 LEU A CA 1
ATOM 600 C C . LEU A 1 72 ? -0.174 -7.673 14.612 1.00 93.88 72 LEU A C 1
ATOM 602 O O . LEU A 1 72 ? -0.344 -8.419 15.576 1.00 93.88 72 LEU A O 1
ATOM 606 N N . LEU A 1 73 ? -0.551 -6.394 14.634 1.00 93.19 73 LEU A N 1
ATOM 607 C CA . LEU A 1 73 ? -1.295 -5.795 15.741 1.00 93.19 73 LEU A CA 1
ATOM 608 C C . LEU A 1 73 ? -2.801 -6.087 15.691 1.00 93.19 73 LEU A C 1
ATOM 610 O O . LEU A 1 73 ? -3.522 -5.679 16.597 1.00 93.19 73 LEU A O 1
ATOM 614 N N . GLY A 1 74 ? -3.290 -6.809 14.682 1.00 92.31 74 GLY A N 1
ATOM 615 C CA . GLY A 1 74 ? -4.705 -7.143 14.531 1.00 92.31 74 GLY A CA 1
ATOM 616 C C . GLY A 1 74 ? -5.569 -5.979 14.039 1.00 92.31 74 GLY A C 1
ATOM 617 O O . GLY A 1 74 ? -6.796 -6.040 14.157 1.00 92.31 74 GLY A O 1
ATOM 618 N N . ILE A 1 75 ? -4.957 -4.925 13.490 1.00 92.62 75 ILE A N 1
ATOM 619 C CA . ILE A 1 75 ? -5.683 -3.804 12.887 1.00 92.62 75 ILE A CA 1
ATOM 620 C C . ILE A 1 75 ? -6.340 -4.309 11.603 1.00 92.62 75 ILE A C 1
ATOM 622 O O . ILE A 1 75 ? -5.692 -4.901 10.737 1.00 92.62 75 ILE A O 1
ATOM 626 N N . LYS A 1 76 ? -7.656 -4.123 11.483 1.00 91.88 76 LYS A N 1
ATOM 627 C CA . LYS A 1 76 ? -8.413 -4.643 10.341 1.00 91.88 76 LYS A CA 1
ATOM 628 C C . LYS A 1 76 ? -8.231 -3.718 9.147 1.00 91.88 76 LYS A C 1
ATOM 630 O O . LYS A 1 76 ? -8.135 -2.509 9.302 1.00 91.88 76 LYS A O 1
ATOM 635 N N . LYS A 1 77 ? -8.312 -4.272 7.934 1.00 90.06 77 LYS A N 1
ATOM 636 C CA . LYS A 1 77 ? -8.228 -3.492 6.685 1.00 90.06 77 LYS A CA 1
ATOM 637 C C . LYS A 1 77 ? -9.194 -2.300 6.645 1.00 90.06 77 LYS A C 1
ATOM 639 O O . LYS A 1 77 ? -8.828 -1.255 6.140 1.00 90.06 77 LYS A O 1
ATOM 644 N N . LYS A 1 78 ? -10.405 -2.443 7.197 1.00 89.69 78 LYS A N 1
ATOM 645 C CA . LYS A 1 78 ? -11.401 -1.355 7.259 1.00 89.69 78 LYS A CA 1
ATOM 646 C C . LYS A 1 78 ? -10.981 -0.167 8.136 1.00 89.69 78 LYS A C 1
ATOM 648 O O . LYS A 1 78 ? -11.535 0.910 7.982 1.00 89.69 78 LYS A O 1
ATOM 653 N N . ASP A 1 79 ? -10.044 -0.390 9.053 1.00 92.19 79 ASP A N 1
ATOM 654 C CA . ASP A 1 79 ? -9.527 0.608 9.985 1.00 92.19 79 ASP A CA 1
ATOM 655 C C . ASP A 1 79 ? -8.236 1.256 9.430 1.00 92.19 79 ASP A C 1
ATOM 657 O O . ASP A 1 79 ? -7.575 2.012 10.133 1.00 92.19 79 ASP A O 1
ATOM 661 N N . ILE A 1 80 ? -7.866 0.959 8.174 1.00 93.94 80 ILE A N 1
ATOM 662 C CA . ILE A 1 80 ? -6.712 1.514 7.457 1.00 93.94 80 ILE A CA 1
ATOM 663 C C . ILE A 1 80 ? -7.231 2.153 6.169 1.00 93.94 80 ILE A C 1
ATOM 665 O O . ILE A 1 80 ? -7.856 1.489 5.342 1.00 93.94 80 ILE A O 1
ATOM 669 N N . THR A 1 81 ? -6.971 3.440 5.981 1.00 93.50 81 THR A N 1
ATOM 670 C CA . THR A 1 81 ? -7.450 4.199 4.820 1.00 93.50 81 THR A CA 1
ATOM 671 C C . THR A 1 81 ? -6.337 5.053 4.237 1.00 93.50 81 THR A C 1
ATOM 673 O O . THR A 1 81 ? -5.506 5.581 4.969 1.00 93.50 81 THR A O 1
ATOM 676 N N . PHE A 1 82 ? -6.321 5.203 2.916 1.00 92.00 82 PHE A N 1
ATOM 677 C CA . PHE A 1 82 ? -5.459 6.172 2.249 1.00 92.00 82 PHE A CA 1
ATOM 678 C C . PHE A 1 82 ? -6.161 7.523 2.281 1.00 92.00 82 PHE A C 1
ATOM 680 O O . PHE A 1 82 ? -7.155 7.719 1.582 1.00 92.00 82 PHE A O 1
ATOM 687 N N . SER A 1 83 ? -5.679 8.444 3.110 1.00 88.06 83 SER A N 1
ATOM 688 C CA . SER A 1 83 ? -6.222 9.803 3.139 1.00 88.06 83 SER A CA 1
ATOM 689 C C . SER A 1 83 ? -5.670 10.649 1.997 1.00 88.06 83 SER A C 1
ATOM 691 O O . SER A 1 83 ? -6.339 11.579 1.546 1.00 88.06 83 SER A O 1
ATOM 693 N N . LYS A 1 84 ? -4.465 10.333 1.508 1.00 90.81 84 LYS A N 1
ATOM 694 C CA . LYS A 1 84 ? -3.842 11.057 0.400 1.00 90.81 84 LYS A CA 1
ATOM 695 C C . LYS A 1 84 ? -2.805 10.198 -0.316 1.00 90.81 84 LYS A C 1
ATOM 697 O O . LYS A 1 84 ? -1.990 9.565 0.341 1.00 90.81 84 LYS A O 1
ATOM 702 N N . VAL A 1 85 ? -2.792 10.244 -1.643 1.00 93.06 85 VAL A N 1
ATOM 703 C CA . VAL A 1 85 ? -1.687 9.740 -2.471 1.00 93.06 85 VAL A CA 1
ATOM 704 C C . VAL A 1 85 ? -1.362 10.831 -3.483 1.00 93.06 85 VAL A C 1
ATOM 706 O O . VAL A 1 85 ? -2.268 11.333 -4.148 1.00 93.06 85 VAL A O 1
ATOM 709 N N . ILE A 1 86 ? -0.110 11.285 -3.521 1.00 92.12 86 ILE A N 1
ATOM 710 C CA . ILE A 1 86 ? 0.324 12.374 -4.403 1.00 92.12 86 ILE A CA 1
ATOM 711 C C . ILE A 1 86 ? 1.577 11.931 -5.154 1.00 92.12 86 ILE A C 1
ATOM 713 O O . ILE A 1 86 ? 2.605 11.755 -4.495 1.00 92.12 86 ILE A O 1
ATOM 717 N N . PRO A 1 87 ? 1.537 11.867 -6.493 1.00 90.69 87 PRO A N 1
ATOM 718 C CA . PRO A 1 87 ? 2.740 11.709 -7.293 1.00 90.69 87 PRO A CA 1
ATOM 719 C C . PRO A 1 87 ? 3.716 12.851 -7.016 1.00 90.69 87 PRO A C 1
ATOM 721 O O . PRO A 1 87 ? 3.354 14.035 -7.020 1.00 90.69 87 PRO A O 1
ATOM 724 N N . ARG A 1 88 ? 4.961 12.499 -6.720 1.00 90.00 88 ARG A N 1
ATOM 725 C CA . ARG A 1 88 ? 6.068 13.421 -6.494 1.00 90.00 88 ARG A CA 1
ATOM 726 C C . ARG A 1 88 ? 7.149 13.152 -7.520 1.00 90.00 88 ARG A C 1
ATOM 728 O O . ARG A 1 88 ? 7.479 12.010 -7.817 1.00 90.00 88 ARG A O 1
ATOM 735 N N . HIS A 1 89 ? 7.706 14.253 -7.998 1.00 85.69 89 HIS A N 1
ATOM 736 C CA . HIS A 1 89 ? 8.790 14.280 -8.959 1.00 85.69 89 HIS A CA 1
ATOM 737 C C . HIS A 1 89 ? 9.839 15.238 -8.410 1.00 85.69 89 HIS A C 1
ATOM 739 O O . HIS A 1 89 ? 9.562 16.428 -8.228 1.00 85.69 89 HIS A O 1
ATOM 745 N N . GLU A 1 90 ? 11.027 14.729 -8.105 1.00 82.19 90 GLU A N 1
ATOM 746 C CA . GLU A 1 90 ? 12.150 15.556 -7.671 1.00 82.19 90 GLU A CA 1
ATOM 747 C C . GLU A 1 90 ? 13.420 15.134 -8.405 1.00 82.19 90 GLU A C 1
ATOM 749 O O . GLU A 1 90 ? 13.886 14.000 -8.300 1.00 82.19 90 GLU A O 1
ATOM 754 N N . ALA A 1 91 ? 13.977 16.075 -9.169 1.00 79.50 91 ALA A N 1
ATOM 755 C CA . ALA A 1 91 ? 15.090 15.861 -10.088 1.00 79.50 91 ALA A CA 1
ATOM 756 C C . ALA A 1 91 ? 14.833 14.743 -11.121 1.00 79.50 91 ALA A C 1
ATOM 758 O O . ALA A 1 91 ? 14.383 15.029 -12.223 1.00 79.50 91 ALA A O 1
ATOM 759 N N . SER A 1 92 ? 15.148 13.495 -10.771 1.00 78.81 92 SER A N 1
ATOM 760 C CA . SER A 1 92 ? 15.020 12.295 -11.622 1.00 78.81 92 SER A CA 1
ATOM 761 C C . SER A 1 92 ? 14.414 11.108 -10.866 1.00 78.81 92 SER A C 1
ATOM 763 O O . SER A 1 92 ? 14.552 9.959 -11.279 1.00 78.81 92 SER A O 1
ATOM 765 N N . LEU A 1 93 ? 13.808 11.389 -9.712 1.00 83.88 93 LEU A N 1
ATOM 766 C CA . LEU A 1 93 ? 13.149 10.410 -8.870 1.00 83.88 93 LEU A CA 1
ATOM 767 C C . LEU A 1 93 ? 11.654 10.676 -8.885 1.00 83.88 93 LEU A C 1
ATOM 769 O O . LEU A 1 93 ? 11.210 11.783 -8.566 1.00 83.88 93 LEU A O 1
ATOM 773 N N . ASP A 1 94 ? 10.921 9.616 -9.183 1.00 85.56 94 ASP A N 1
ATOM 774 C CA . ASP A 1 94 ? 9.473 9.584 -9.140 1.00 85.56 94 ASP A CA 1
ATOM 775 C C . ASP A 1 94 ? 9.058 8.668 -7.991 1.00 85.56 94 ASP A C 1
ATOM 777 O O . ASP A 1 94 ? 9.594 7.567 -7.828 1.00 85.56 94 ASP A O 1
ATOM 781 N N . TRP A 1 95 ? 8.151 9.148 -7.146 1.00 91.00 95 TRP A N 1
ATOM 782 C CA . TRP A 1 95 ? 7.549 8.341 -6.090 1.00 91.00 95 TRP A CA 1
ATOM 783 C C . TRP A 1 95 ? 6.176 8.877 -5.720 1.00 91.00 95 TRP A C 1
ATOM 785 O O . TRP A 1 95 ? 5.900 10.068 -5.853 1.00 91.00 95 TRP A O 1
ATOM 795 N N . ASP A 1 96 ? 5.339 8.019 -5.156 1.00 91.00 96 ASP A N 1
ATOM 796 C CA . ASP A 1 96 ? 4.092 8.456 -4.551 1.00 91.00 96 ASP A CA 1
ATOM 797 C C . ASP A 1 96 ? 4.313 8.797 -3.077 1.00 91.00 96 ASP A C 1
ATOM 799 O O . ASP A 1 96 ? 4.783 7.984 -2.278 1.00 91.00 96 ASP A O 1
ATOM 803 N N . PHE A 1 97 ? 3.969 10.027 -2.697 1.00 94.75 97 PHE A N 1
ATOM 804 C CA . PHE A 1 97 ? 3.791 10.366 -1.292 1.00 94.75 97 PHE A CA 1
ATOM 805 C C . PHE A 1 97 ? 2.464 9.787 -0.804 1.00 94.75 97 PHE A C 1
ATOM 807 O O . PHE A 1 97 ? 1.403 10.154 -1.317 1.00 94.75 97 PHE A O 1
ATOM 814 N N . THR A 1 98 ? 2.528 8.969 0.242 1.00 96.12 98 THR A N 1
ATOM 815 C CA . THR A 1 98 ? 1.385 8.235 0.781 1.00 96.12 98 THR A CA 1
ATOM 816 C C . THR A 1 98 ? 1.047 8.691 2.196 1.00 96.12 98 THR A C 1
ATOM 818 O O . THR A 1 98 ? 1.838 8.585 3.131 1.00 96.12 98 THR A O 1
ATOM 821 N N . GLU A 1 99 ? -0.179 9.158 2.386 1.00 96.88 99 GLU A N 1
ATOM 822 C CA . GLU A 1 99 ? -0.746 9.450 3.694 1.00 96.88 99 GLU A CA 1
ATOM 823 C C . GLU A 1 99 ? -1.777 8.382 4.065 1.00 96.88 99 GLU A C 1
ATOM 825 O O . GLU A 1 99 ? -2.790 8.198 3.381 1.00 96.88 99 GLU A O 1
ATOM 830 N N . LEU A 1 100 ? -1.513 7.684 5.167 1.00 95.62 100 LEU A N 1
ATOM 831 C CA . LEU A 1 100 ? -2.374 6.649 5.722 1.00 95.62 100 LEU A CA 1
ATOM 832 C C . LEU A 1 100 ? -3.049 7.164 6.983 1.00 95.62 100 LEU A C 1
ATOM 834 O O . LEU A 1 100 ? -2.393 7.686 7.877 1.00 95.62 100 LEU A O 1
ATOM 838 N N . SER A 1 101 ? -4.352 6.951 7.088 1.00 94.81 101 SER A N 1
ATOM 839 C CA . SER A 1 101 ? -5.118 7.145 8.312 1.00 94.81 101 SER A CA 1
ATOM 840 C C . SER A 1 101 ? -5.475 5.787 8.905 1.00 94.81 101 SER A C 1
ATOM 842 O O . SER A 1 101 ? -6.081 4.947 8.235 1.00 94.81 101 SER A O 1
ATOM 844 N N . VAL A 1 102 ? -5.079 5.565 10.157 1.00 94.75 102 VAL A N 1
ATOM 845 C CA . VAL A 1 102 ? -5.238 4.293 10.866 1.00 94.75 102 VAL A CA 1
ATOM 846 C C . VAL A 1 102 ? -6.024 4.513 12.151 1.00 94.75 102 VAL A C 1
ATOM 848 O O . VAL A 1 102 ? -5.613 5.284 13.018 1.00 94.75 102 VAL A O 1
ATOM 851 N N . VAL A 1 103 ? -7.136 3.799 12.294 1.00 93.56 103 VAL A N 1
ATOM 852 C CA . VAL A 1 103 ? -7.964 3.814 13.501 1.00 93.56 103 VAL A CA 1
ATOM 853 C C . VAL A 1 103 ? -7.498 2.710 14.449 1.00 93.56 103 VAL A C 1
ATOM 855 O O . VAL A 1 103 ? -7.461 1.530 14.099 1.00 93.56 103 VAL A O 1
ATOM 858 N N . LEU A 1 104 ? -7.141 3.093 15.672 1.00 91.38 104 LEU A N 1
ATOM 859 C CA . LEU A 1 104 ? -6.576 2.216 16.690 1.00 91.38 104 LEU A CA 1
ATOM 860 C C . LEU A 1 104 ? -7.589 1.920 17.805 1.00 91.38 104 LEU A C 1
ATOM 862 O O . LEU A 1 104 ? -8.309 2.822 18.227 1.00 91.38 104 LEU A O 1
ATOM 866 N N . PRO A 1 105 ? -7.629 0.689 18.351 1.00 88.00 105 PRO A N 1
ATOM 867 C CA . PRO A 1 105 ? -8.572 0.333 19.415 1.00 88.00 105 PRO A CA 1
ATOM 868 C C . PRO A 1 105 ? -8.361 1.073 20.743 1.00 88.00 105 PRO A C 1
ATOM 870 O O . PRO A 1 105 ? -9.288 1.151 21.542 1.00 88.00 105 PRO A O 1
ATOM 873 N N . GLY A 1 106 ? -7.150 1.568 21.008 1.00 85.06 106 GLY A N 1
ATOM 874 C CA . GLY A 1 106 ? -6.810 2.232 22.264 1.00 85.06 106 GLY A CA 1
ATOM 875 C C . GLY A 1 106 ? -5.377 2.776 22.287 1.00 85.06 106 GLY A C 1
ATOM 876 O O . GLY A 1 106 ? -4.593 2.468 21.386 1.00 85.06 106 GLY A O 1
ATOM 877 N N . PRO A 1 107 ? -5.022 3.575 23.308 1.00 84.44 107 PRO A N 1
ATOM 878 C CA . PRO A 1 107 ? -3.744 4.290 23.382 1.00 84.44 107 PRO A CA 1
ATOM 879 C C . PRO A 1 107 ? -2.521 3.366 23.428 1.00 84.44 107 PRO A C 1
ATOM 881 O O . PRO A 1 107 ? -1.516 3.665 22.786 1.00 84.44 107 PRO A O 1
ATOM 884 N N . ASP A 1 108 ? -2.620 2.196 24.068 1.00 88.12 108 ASP A N 1
ATOM 885 C CA . ASP A 1 108 ? -1.516 1.224 24.144 1.00 88.12 108 ASP A CA 1
ATOM 886 C C . ASP A 1 108 ? -1.051 0.730 22.762 1.00 88.12 108 ASP A C 1
ATOM 888 O O . ASP A 1 108 ? 0.096 0.309 22.584 1.00 88.12 108 ASP A O 1
ATOM 892 N N . PHE A 1 109 ? -1.929 0.784 21.753 1.00 90.06 109 PHE A N 1
ATOM 893 C CA . PHE A 1 109 ? -1.578 0.400 20.388 1.00 90.06 109 PHE A CA 1
ATOM 894 C C . PHE A 1 109 ? -0.605 1.381 19.739 1.00 90.06 109 PHE A C 1
ATOM 896 O O . PHE A 1 109 ? 0.192 0.936 18.918 1.00 90.06 109 PHE A O 1
ATOM 903 N N . ILE A 1 110 ? -0.623 2.665 20.114 1.00 89.19 110 ILE A N 1
ATOM 904 C CA . ILE A 1 110 ? 0.298 3.669 19.563 1.00 89.19 110 ILE A CA 1
ATOM 905 C C . ILE A 1 110 ? 1.732 3.301 19.946 1.00 89.19 110 ILE A C 1
ATOM 907 O O . ILE A 1 110 ? 2.568 3.116 19.066 1.00 89.19 110 ILE A O 1
ATOM 911 N N . SER A 1 111 ? 2.003 3.092 21.237 1.00 89.25 111 SER A N 1
ATOM 912 C CA . SER A 1 111 ? 3.350 2.759 21.722 1.00 89.25 111 SER A CA 1
ATOM 913 C C . SER A 1 111 ? 3.842 1.400 21.211 1.00 89.25 111 SER A C 1
ATOM 915 O O . SER A 1 111 ? 5.018 1.242 20.871 1.00 89.25 111 SER A O 1
ATOM 917 N N . ARG A 1 112 ? 2.948 0.405 21.103 1.00 92.50 112 ARG A N 1
ATOM 918 C CA . ARG A 1 112 ? 3.281 -0.901 20.506 1.00 92.50 112 ARG A CA 1
ATOM 919 C C . ARG A 1 112 ? 3.604 -0.782 19.018 1.00 92.50 112 ARG A C 1
ATOM 921 O O . ARG A 1 112 ? 4.571 -1.395 18.566 1.00 92.50 112 ARG A O 1
ATOM 928 N N . LEU A 1 113 ? 2.814 -0.010 18.270 1.00 93.31 113 LEU A N 1
ATOM 929 C CA . LEU A 1 113 ? 3.049 0.249 16.852 1.00 93.31 113 LEU A CA 1
ATOM 930 C C . LEU A 1 113 ? 4.369 0.982 16.650 1.00 93.31 113 LEU A C 1
ATOM 932 O O . LEU A 1 113 ? 5.178 0.516 15.859 1.00 93.31 113 LEU A O 1
ATOM 936 N N . GLU A 1 114 ? 4.621 2.047 17.411 1.00 93.00 114 GLU A N 1
ATOM 937 C CA . GLU A 1 114 ? 5.874 2.805 17.377 1.00 93.00 114 GLU A CA 1
ATOM 938 C C . GLU A 1 114 ? 7.088 1.896 17.608 1.00 93.00 114 GLU A C 1
ATOM 940 O O . GLU A 1 114 ? 8.040 1.914 16.830 1.00 93.00 114 GLU A O 1
ATOM 945 N N . THR A 1 115 ? 7.031 1.028 18.621 1.00 93.81 115 THR A N 1
ATOM 946 C CA . THR A 1 115 ? 8.123 0.094 18.936 1.00 93.81 115 THR A CA 1
ATOM 947 C C . THR A 1 115 ? 8.376 -0.891 17.790 1.00 93.81 115 THR A C 1
ATOM 949 O O . THR A 1 115 ? 9.518 -1.098 17.371 1.00 93.81 115 THR A O 1
ATOM 952 N N . LEU A 1 116 ? 7.316 -1.515 17.265 1.00 95.00 116 LEU A N 1
ATOM 953 C CA . LEU A 1 116 ? 7.442 -2.529 16.216 1.00 95.00 116 LEU A CA 1
ATOM 954 C C . LEU A 1 116 ? 7.867 -1.927 14.877 1.00 95.00 116 LEU A C 1
ATOM 956 O O . LEU A 1 116 ? 8.732 -2.499 14.211 1.00 95.00 116 LEU A O 1
ATOM 960 N N . ILE A 1 117 ? 7.282 -0.788 14.501 1.00 94.94 117 ILE A N 1
ATOM 961 C CA . ILE A 1 117 ? 7.569 -0.130 13.230 1.00 94.94 117 ILE A CA 1
ATOM 962 C C . ILE A 1 117 ? 8.981 0.454 13.236 1.00 94.94 117 ILE A C 1
ATOM 964 O O . ILE A 1 117 ? 9.710 0.252 12.273 1.00 94.94 117 ILE A O 1
ATOM 968 N N . THR A 1 118 ? 9.426 1.059 14.344 1.00 94.81 118 THR A N 1
ATOM 969 C CA . THR A 1 118 ? 10.800 1.572 14.475 1.00 94.81 118 THR A CA 1
ATOM 970 C C . THR A 1 118 ? 11.811 0.455 14.262 1.00 94.81 118 THR A C 1
ATOM 972 O O . THR A 1 118 ? 12.749 0.611 13.480 1.00 94.81 118 THR A O 1
ATOM 975 N N . ARG A 1 119 ? 11.596 -0.702 14.903 1.00 94.88 119 ARG A N 1
ATOM 976 C CA . ARG A 1 119 ? 12.455 -1.877 14.724 1.00 94.88 119 ARG A CA 1
ATOM 977 C C . ARG A 1 119 ? 12.484 -2.330 13.263 1.00 94.88 119 ARG A C 1
ATOM 979 O O . ARG A 1 119 ? 13.566 -2.423 12.694 1.00 94.88 119 ARG A O 1
ATOM 986 N N . LYS A 1 120 ? 11.315 -2.556 12.647 1.00 95.19 120 LYS A N 1
ATOM 987 C CA . LYS A 1 120 ? 11.234 -3.019 11.251 1.00 95.19 120 LYS A CA 1
ATOM 988 C C . LYS A 1 120 ? 11.874 -2.041 10.267 1.00 95.19 120 LYS A C 1
ATOM 990 O O . LYS A 1 120 ? 12.572 -2.471 9.360 1.00 95.19 120 LYS A O 1
ATOM 995 N N . LEU A 1 121 ? 11.644 -0.740 10.431 1.00 95.06 121 LEU A N 1
ATOM 996 C CA . LEU A 1 121 ? 12.178 0.270 9.517 1.00 95.06 121 LEU A CA 1
ATOM 997 C C . LEU A 1 121 ? 13.691 0.445 9.678 1.00 95.06 121 LEU A C 1
ATOM 999 O O . LEU A 1 121 ? 14.384 0.625 8.683 1.00 95.06 121 LEU A O 1
ATOM 1003 N N . THR A 1 122 ? 14.219 0.300 10.896 1.00 93.25 122 THR A N 1
ATOM 1004 C CA . THR A 1 122 ? 15.669 0.356 11.144 1.00 93.25 122 THR A CA 1
ATOM 1005 C C . THR A 1 122 ? 16.402 -0.818 10.479 1.00 93.25 122 THR A C 1
ATOM 1007 O O . THR A 1 122 ? 17.517 -0.653 9.987 1.00 93.25 122 THR A O 1
ATOM 1010 N N . GLU A 1 123 ? 15.768 -1.994 10.389 1.00 94.62 123 GLU A N 1
ATOM 1011 C CA . GLU A 1 123 ? 16.301 -3.164 9.668 1.00 94.62 123 GLU A CA 1
ATOM 1012 C C . GLU A 1 123 ? 16.390 -2.953 8.142 1.00 94.62 123 GLU A C 1
ATOM 1014 O O . GLU A 1 123 ? 17.135 -3.665 7.466 1.00 94.62 123 GLU A O 1
ATOM 1019 N N . LEU A 1 124 ? 15.664 -1.977 7.577 1.00 93.38 124 LEU A N 1
ATOM 1020 C CA . LEU A 1 124 ? 15.698 -1.681 6.138 1.00 93.38 124 LEU A CA 1
ATOM 1021 C C . LEU A 1 124 ? 16.932 -0.874 5.712 1.00 93.38 124 LEU A C 1
ATOM 1023 O O . LEU A 1 124 ? 17.263 -0.868 4.525 1.00 93.38 124 LEU A O 1
ATOM 1027 N N . GLY A 1 125 ? 17.635 -0.251 6.661 1.00 91.00 125 GLY A N 1
ATOM 1028 C CA . GLY A 1 125 ? 18.889 0.461 6.433 1.00 91.00 125 GLY A CA 1
ATOM 1029 C C . GLY A 1 125 ? 18.873 1.918 6.911 1.00 91.00 125 GLY A C 1
ATOM 1030 O O . GLY A 1 125 ? 17.824 2.455 7.261 1.00 91.00 125 GLY A O 1
ATOM 1031 N N . PRO A 1 126 ? 20.044 2.583 6.908 1.00 91.88 126 PRO A N 1
ATOM 1032 C CA . PRO A 1 126 ? 20.208 3.936 7.452 1.00 91.88 126 PRO A CA 1
ATOM 1033 C C . PRO A 1 126 ? 19.487 5.018 6.638 1.00 91.88 126 PRO A C 1
ATOM 1035 O O . PRO A 1 126 ? 19.248 6.113 7.140 1.00 91.88 126 PRO A O 1
ATOM 1038 N N . ASP A 1 127 ? 19.140 4.711 5.389 1.00 92.69 127 ASP A N 1
ATOM 1039 C CA . ASP A 1 127 ? 18.460 5.628 4.476 1.00 92.69 127 ASP A CA 1
ATOM 1040 C C . ASP A 1 127 ? 16.961 5.785 4.792 1.00 92.69 127 ASP A C 1
ATOM 1042 O O . ASP A 1 127 ? 16.311 6.662 4.221 1.00 92.69 127 ASP A O 1
ATOM 1046 N N . VAL A 1 128 ? 16.410 4.947 5.683 1.00 96.44 128 VAL A N 1
ATOM 1047 C CA . VAL A 1 128 ? 15.016 4.996 6.140 1.00 96.44 128 VAL A CA 1
ATOM 1048 C C . VAL A 1 128 ? 14.966 5.638 7.520 1.00 96.44 128 VAL A C 1
ATOM 1050 O O . VAL A 1 128 ? 15.387 5.062 8.521 1.00 96.44 128 VAL A O 1
ATOM 1053 N N . ILE A 1 129 ? 14.416 6.845 7.582 1.00 95.88 129 ILE A N 1
ATOM 1054 C CA . ILE A 1 129 ? 14.297 7.620 8.813 1.00 95.88 129 ILE A CA 1
ATOM 1055 C C . ILE A 1 129 ? 12.832 7.642 9.236 1.00 95.88 129 ILE A C 1
ATOM 1057 O O . ILE A 1 129 ? 11.978 8.193 8.542 1.00 95.88 129 ILE A O 1
ATOM 1061 N N . PHE A 1 130 ? 12.558 7.073 10.406 1.00 96.19 130 PHE A N 1
ATOM 1062 C CA . PHE A 1 130 ? 11.260 7.128 11.067 1.00 96.19 130 PHE A CA 1
ATOM 1063 C C . PHE A 1 130 ? 11.257 8.228 12.131 1.00 96.19 130 PHE A C 1
ATOM 1065 O O . PHE A 1 130 ? 12.162 8.297 12.965 1.00 96.19 130 PHE A O 1
ATOM 1072 N N . LYS A 1 131 ? 10.243 9.095 12.105 1.00 94.75 131 LYS A N 1
ATOM 1073 C CA . LYS A 1 131 ? 10.055 10.172 13.080 1.00 94.75 131 LYS A CA 1
ATOM 1074 C C . LYS A 1 131 ? 8.636 10.124 13.643 1.00 94.75 131 LYS A C 1
ATOM 1076 O O . LYS A 1 131 ? 7.705 10.524 12.939 1.00 94.75 131 LYS A O 1
ATOM 1081 N N . PRO A 1 132 ? 8.455 9.666 14.890 1.00 90.88 132 PRO A N 1
ATOM 1082 C CA . PRO A 1 132 ? 7.200 9.846 15.591 1.00 90.88 132 PRO A CA 1
ATOM 1083 C C . PRO A 1 132 ? 7.100 11.291 16.093 1.00 90.88 132 PRO A C 1
ATOM 1085 O O . PRO A 1 132 ? 8.028 11.823 16.706 1.00 90.88 132 PRO A O 1
ATOM 1088 N N . GLU A 1 133 ? 5.979 11.949 15.826 1.00 86.94 133 GLU A N 1
ATOM 1089 C CA . GLU A 1 133 ? 5.624 13.194 16.498 1.00 86.94 133 GLU A CA 1
ATOM 1090 C C . GLU A 1 133 ? 4.981 12.900 17.852 1.00 86.94 133 GLU A C 1
ATOM 1092 O O . GLU A 1 133 ? 4.480 11.802 18.106 1.00 86.94 133 GLU A O 1
ATOM 1097 N N . LYS A 1 134 ? 4.997 13.897 18.745 1.00 75.44 134 LYS A N 1
ATOM 1098 C CA . LYS A 1 134 ? 4.420 13.741 20.081 1.00 75.44 134 LYS A CA 1
ATOM 1099 C C . LYS A 1 134 ? 2.932 13.388 19.962 1.00 75.44 134 LYS A C 1
ATOM 1101 O O . LYS A 1 134 ? 2.196 14.155 19.338 1.00 75.44 134 LYS A O 1
ATOM 1106 N N . PRO A 1 135 ? 2.478 12.281 20.573 1.00 74.62 135 PRO A N 1
ATOM 1107 C CA . PRO A 1 135 ? 1.068 11.932 20.571 1.00 74.62 135 PRO A CA 1
ATOM 1108 C C . PRO A 1 135 ? 0.266 13.026 21.284 1.00 74.62 135 PRO A C 1
ATOM 1110 O O . PRO A 1 135 ? 0.647 13.494 22.360 1.00 74.62 135 PRO A O 1
ATOM 1113 N N . SER A 1 136 ? -0.844 13.439 20.679 1.00 73.44 136 SER A N 1
ATOM 1114 C CA . SER A 1 136 ? -1.912 14.133 21.391 1.00 73.44 136 SER A CA 1
ATOM 1115 C C . SER A 1 136 ? -2.750 13.110 22.167 1.00 73.44 136 SER A C 1
ATOM 1117 O O . SER A 1 136 ? -2.555 11.900 22.043 1.00 73.44 136 SER A O 1
ATOM 1119 N N . SER A 1 137 ? -3.706 13.576 22.970 1.00 69.31 137 SER A N 1
ATOM 1120 C CA . SER A 1 137 ? -4.619 12.696 23.711 1.00 69.31 137 SER A CA 1
ATOM 1121 C C . SER A 1 137 ? -5.443 11.760 22.815 1.00 69.31 137 SER A C 1
ATOM 1123 O O . SER A 1 137 ? -5.937 10.747 23.299 1.00 69.31 137 SER A O 1
ATOM 1125 N N . GLU A 1 138 ? -5.592 12.081 21.526 1.00 76.81 138 GLU A N 1
ATOM 1126 C CA . GLU A 1 138 ? -6.519 11.397 20.612 1.00 76.81 138 GLU A CA 1
ATOM 1127 C C . GLU A 1 138 ? -5.872 10.941 19.297 1.00 76.81 138 GLU A C 1
ATOM 1129 O O . GLU A 1 138 ? -6.465 10.153 18.556 1.00 76.81 138 GLU A O 1
ATOM 1134 N N . SER A 1 139 ? -4.657 11.407 18.996 1.00 84.06 139 SER A N 1
ATOM 1135 C CA . SER A 1 139 ? -3.989 11.112 17.730 1.00 84.06 139 SER A CA 1
ATOM 1136 C C . SER A 1 139 ? -2.469 11.113 17.840 1.00 84.06 139 SER A C 1
ATOM 1138 O O . SER A 1 139 ? -1.901 11.788 18.693 1.00 84.06 139 SER A O 1
ATOM 1140 N N . ALA A 1 140 ? -1.801 10.407 16.936 1.00 90.00 140 ALA A N 1
ATOM 1141 C CA . ALA A 1 140 ? -0.353 10.475 16.769 1.00 90.00 140 ALA A CA 1
ATOM 1142 C C . ALA A 1 140 ? -0.001 10.564 15.283 1.00 90.00 140 ALA A C 1
ATOM 1144 O O . ALA A 1 140 ? -0.732 10.046 14.439 1.00 90.00 140 ALA A O 1
ATOM 1145 N N . LEU A 1 141 ? 1.113 11.220 14.963 1.00 93.50 141 LEU A N 1
ATOM 1146 C CA . LEU A 1 141 ? 1.589 11.359 13.590 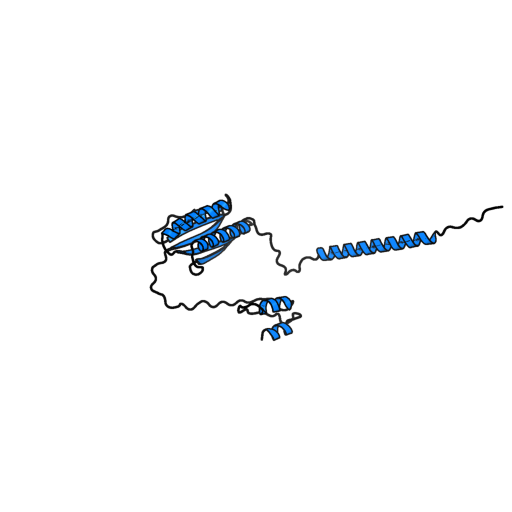1.00 93.50 141 LEU A CA 1
ATOM 1147 C C . LEU A 1 141 ? 2.961 10.723 13.460 1.00 93.50 141 LEU A C 1
ATOM 1149 O O . LEU A 1 141 ? 3.884 11.108 14.171 1.00 93.50 141 LEU A O 1
ATOM 1153 N N . PHE A 1 142 ? 3.113 9.781 12.539 1.00 95.19 142 PHE A N 1
ATOM 1154 C CA . PHE A 1 142 ? 4.413 9.216 12.207 1.00 95.19 142 PHE A CA 1
ATOM 1155 C C . PHE A 1 142 ? 4.812 9.615 10.793 1.00 95.19 142 PHE A C 1
ATOM 1157 O O . PHE A 1 142 ? 4.041 9.437 9.854 1.00 95.19 142 PHE A O 1
ATOM 1164 N N . SER A 1 143 ? 6.032 10.116 10.635 1.00 96.81 143 SER A N 1
ATOM 1165 C CA . SER A 1 143 ? 6.593 10.495 9.340 1.00 96.81 143 SER A CA 1
ATOM 1166 C C . SER A 1 143 ? 7.740 9.565 8.962 1.00 96.81 143 SER A C 1
ATOM 1168 O O . SER A 1 143 ? 8.591 9.255 9.798 1.00 96.81 143 SER A O 1
ATOM 1170 N N . ILE A 1 144 ? 7.773 9.133 7.700 1.00 97.31 144 ILE A N 1
ATOM 1171 C CA . ILE A 1 144 ? 8.834 8.279 7.157 1.00 97.31 144 ILE A CA 1
ATOM 1172 C C . ILE A 1 144 ? 9.490 8.983 5.978 1.00 97.31 144 ILE A C 1
ATOM 1174 O O . ILE A 1 144 ? 8.841 9.382 5.007 1.00 97.31 144 ILE A O 1
ATOM 1178 N N . THR A 1 145 ? 10.805 9.112 6.072 1.00 96.38 145 THR A N 1
ATOM 1179 C CA . THR A 1 145 ? 11.659 9.723 5.061 1.00 96.38 145 THR A CA 1
ATOM 1180 C C . THR A 1 145 ? 12.603 8.663 4.505 1.00 96.38 145 THR A C 1
ATOM 1182 O O . THR A 1 145 ? 13.206 7.921 5.276 1.00 96.38 145 THR A O 1
ATOM 1185 N N . ILE A 1 146 ? 12.740 8.589 3.182 1.00 95.75 146 ILE A N 1
ATOM 1186 C CA . ILE A 1 146 ? 13.615 7.634 2.491 1.00 95.75 146 ILE A CA 1
ATOM 1187 C C . ILE A 1 146 ? 14.567 8.429 1.597 1.00 95.75 146 ILE A C 1
ATOM 1189 O O . ILE A 1 146 ? 14.114 9.258 0.812 1.00 95.75 146 ILE A O 1
ATOM 1193 N N . PHE A 1 147 ? 15.879 8.230 1.748 1.00 92.69 147 PHE A N 1
ATOM 1194 C CA . PHE A 1 147 ? 16.917 9.017 1.053 1.00 92.69 147 PHE A CA 1
ATOM 1195 C C . PHE A 1 147 ? 16.753 10.545 1.207 1.00 92.69 147 PHE A C 1
ATOM 1197 O O . PHE A 1 147 ? 17.144 11.311 0.336 1.00 92.69 147 PHE A O 1
ATOM 1204 N N . GLY A 1 148 ? 16.162 11.005 2.314 1.00 91.88 148 GLY A N 1
ATOM 1205 C CA . GLY A 1 148 ? 15.876 12.427 2.550 1.00 91.88 148 GLY A CA 1
ATOM 1206 C C . GLY A 1 148 ? 14.528 12.924 2.008 1.00 91.88 148 GLY A C 1
ATOM 1207 O O . GLY A 1 148 ? 14.110 14.018 2.383 1.00 91.88 148 GLY A O 1
ATOM 1208 N N . HIS A 1 149 ? 13.796 12.116 1.236 1.00 93.62 149 HIS A N 1
ATOM 1209 C CA . HIS A 1 149 ? 12.479 12.472 0.700 1.00 93.62 149 HIS A CA 1
ATOM 1210 C C . HIS A 1 149 ? 11.352 11.956 1.599 1.00 93.62 149 HIS A C 1
ATOM 1212 O O . HIS A 1 149 ? 11.358 10.801 2.029 1.00 93.62 149 HIS A O 1
ATOM 1218 N N . LEU A 1 150 ? 10.372 12.808 1.913 1.00 95.19 150 LEU A N 1
ATOM 1219 C CA . LEU A 1 150 ? 9.179 12.390 2.650 1.00 95.19 150 LEU A CA 1
ATOM 1220 C C . LEU A 1 150 ? 8.326 11.485 1.751 1.00 95.19 150 LEU A C 1
ATOM 1222 O O . LEU A 1 150 ? 7.822 11.926 0.717 1.00 95.19 150 LEU A O 1
ATOM 1226 N N . THR A 1 151 ? 8.157 10.232 2.163 1.00 96.31 151 THR A N 1
ATOM 1227 C CA . THR A 1 151 ? 7.432 9.222 1.380 1.00 96.31 151 THR A CA 1
ATOM 1228 C C . THR A 1 151 ? 6.131 8.824 2.046 1.00 96.31 151 THR A C 1
ATOM 1230 O O . THR A 1 151 ? 5.136 8.666 1.351 1.00 96.31 151 THR A O 1
ATOM 1233 N N . HIS A 1 152 ? 6.105 8.733 3.380 1.00 97.50 152 HIS A N 1
ATOM 1234 C CA . HIS A 1 152 ? 4.899 8.330 4.092 1.00 97.50 152 HIS A CA 1
ATOM 1235 C C . HIS A 1 152 ? 4.594 9.207 5.294 1.00 97.50 152 HIS A C 1
ATOM 1237 O O . HIS A 1 152 ? 5.485 9.669 6.013 1.00 97.50 152 HIS A O 1
ATOM 1243 N N . THR A 1 153 ? 3.301 9.332 5.560 1.00 97.19 153 THR A N 1
ATOM 1244 C CA . THR A 1 153 ? 2.774 9.883 6.801 1.00 97.19 153 THR A CA 1
ATOM 1245 C C . THR A 1 153 ? 1.650 8.989 7.309 1.00 97.19 153 THR A C 1
ATOM 1247 O O . THR A 1 153 ? 0.674 8.756 6.604 1.00 97.19 153 THR A O 1
ATOM 1250 N N . LEU A 1 154 ? 1.769 8.489 8.537 1.00 96.12 154 LEU A N 1
ATOM 1251 C CA . LEU A 1 154 ? 0.729 7.712 9.204 1.00 96.12 154 LEU A CA 1
ATOM 1252 C C . LEU A 1 154 ? 0.058 8.594 10.257 1.00 96.12 154 LEU A C 1
ATOM 1254 O O . LEU A 1 154 ? 0.676 8.971 11.253 1.00 96.12 154 LEU A O 1
ATOM 1258 N N . LYS A 1 155 ? -1.216 8.900 10.039 1.00 94.75 155 LYS A N 1
ATOM 1259 C CA . LYS A 1 155 ? -2.115 9.558 10.983 1.00 94.75 155 LYS A CA 1
ATOM 1260 C C . LYS A 1 155 ? -2.846 8.494 11.784 1.00 94.75 155 LYS A C 1
ATOM 1262 O O . LYS A 1 155 ? -3.667 7.751 11.253 1.00 94.75 155 LYS A O 1
ATOM 1267 N N . LEU A 1 156 ? -2.523 8.399 13.062 1.00 93.50 156 LEU A N 1
ATOM 1268 C CA . LEU A 1 156 ? -3.123 7.449 13.984 1.00 93.50 156 LEU A CA 1
ATOM 1269 C C . LEU A 1 156 ? -4.235 8.148 14.754 1.00 93.50 156 LEU A C 1
ATOM 1271 O O . LEU A 1 156 ? -4.001 9.208 15.328 1.00 93.50 156 LEU A O 1
ATOM 1275 N N . TYR A 1 157 ? -5.411 7.535 14.800 1.00 91.12 157 TYR A N 1
ATOM 1276 C CA . TYR A 1 157 ? -6.571 8.037 15.528 1.00 91.12 157 TYR A CA 1
ATOM 1277 C C . TYR A 1 157 ? -7.039 6.987 16.518 1.00 91.12 157 TYR A C 1
ATOM 1279 O O . TYR A 1 157 ? -7.146 5.812 16.171 1.00 91.12 157 TYR A O 1
ATOM 1287 N N . LEU A 1 158 ? -7.348 7.390 17.745 1.00 89.00 158 LEU A N 1
ATOM 1288 C CA . LEU A 1 158 ? -8.025 6.491 18.669 1.00 89.00 158 LEU A CA 1
ATOM 1289 C C . LEU A 1 158 ? -9.480 6.333 18.242 1.00 89.00 158 LEU A C 1
ATOM 1291 O O . LEU A 1 158 ? -10.160 7.305 17.915 1.00 89.00 158 LEU A O 1
ATOM 1295 N N . LYS A 1 159 ? -9.964 5.092 18.242 1.00 83.75 159 LYS A N 1
ATOM 1296 C CA . LYS A 1 159 ? -11.364 4.801 17.983 1.00 83.75 159 LYS A CA 1
ATOM 1297 C C . LYS A 1 159 ? -12.199 5.467 19.072 1.00 83.75 159 LYS A C 1
ATOM 1299 O O . LYS A 1 159 ? -12.226 4.997 20.208 1.00 83.75 159 LYS A O 1
ATOM 1304 N N . ALA A 1 160 ? -12.886 6.549 18.719 1.00 69.62 160 ALA A N 1
ATOM 1305 C CA . ALA A 1 160 ? -13.950 7.076 19.554 1.00 69.62 160 ALA A CA 1
ATOM 1306 C C . ALA A 1 160 ? -14.971 5.953 19.788 1.00 69.62 160 ALA A C 1
ATOM 1308 O O . ALA A 1 160 ? -15.197 5.116 18.908 1.00 69.62 160 ALA A O 1
ATOM 1309 N N . VAL A 1 161 ? -15.566 5.900 20.979 1.00 57.47 161 VAL A N 1
ATOM 1310 C CA . VAL A 1 161 ? -16.674 4.979 21.254 1.00 57.47 161 VAL A CA 1
ATOM 1311 C C . VAL A 1 161 ? -17.850 5.417 20.382 1.00 57.47 161 VAL A C 1
ATOM 1313 O O . VAL A 1 161 ? -18.663 6.242 20.784 1.00 57.47 161 VAL A O 1
ATOM 1316 N N . GLU A 1 162 ? -17.900 4.925 19.147 1.00 53.19 162 GLU A N 1
ATOM 1317 C CA . GLU A 1 162 ? -19.008 5.200 18.246 1.00 53.19 162 GLU A CA 1
ATOM 1318 C C . GLU A 1 162 ? -20.237 4.413 18.724 1.00 53.19 162 GLU A C 1
ATOM 1320 O O . GLU A 1 162 ? -20.134 3.197 18.941 1.00 53.19 162 GLU A O 1
ATOM 1325 N N . PRO A 1 163 ? -21.408 5.061 18.883 1.00 43.53 163 PRO A N 1
ATOM 1326 C CA . PRO A 1 163 ? -22.661 4.328 18.956 1.00 43.53 163 PRO A CA 1
ATOM 1327 C C . PRO A 1 163 ? -22.797 3.512 17.668 1.00 43.53 163 PRO A C 1
ATOM 1329 O O . PRO A 1 163 ? -22.403 3.972 16.599 1.00 43.53 163 PRO A O 1
ATOM 1332 N N . ILE A 1 164 ? -23.296 2.282 17.795 1.00 45.75 164 ILE A N 1
ATOM 1333 C CA . ILE A 1 164 ? -23.411 1.291 16.718 1.00 45.75 164 ILE A CA 1
ATOM 1334 C C . ILE A 1 164 ? -24.043 1.954 15.486 1.00 45.75 164 ILE A C 1
ATOM 1336 O O . ILE A 1 164 ? -25.254 2.156 15.439 1.00 45.75 164 ILE A O 1
ATOM 1340 N N . ALA A 1 165 ? -23.212 2.329 14.514 1.00 50.28 165 ALA A N 1
ATOM 1341 C CA . ALA A 1 165 ? -23.677 2.958 13.293 1.00 50.28 165 ALA A CA 1
ATOM 1342 C C . ALA A 1 165 ? -24.390 1.903 12.443 1.00 50.28 165 ALA A C 1
ATOM 1344 O O . ALA A 1 165 ? -23.832 0.840 12.147 1.00 50.28 165 ALA A O 1
ATOM 1345 N N . GLU A 1 166 ? -25.635 2.204 12.074 1.00 58.62 166 GLU A N 1
ATOM 1346 C CA . GLU A 1 166 ? -26.398 1.456 11.083 1.00 58.62 166 GLU A CA 1
ATOM 1347 C C . GLU A 1 166 ? -25.566 1.258 9.814 1.00 58.62 166 GLU A C 1
ATOM 1349 O O . GLU A 1 166 ? -24.789 2.121 9.405 1.00 58.62 166 GLU A O 1
ATOM 1354 N N . THR A 1 167 ? -25.723 0.082 9.213 1.00 54.06 167 THR A N 1
ATOM 1355 C CA . THR A 1 167 ? -24.980 -0.412 8.053 1.00 54.06 167 THR A CA 1
ATOM 1356 C C . THR A 1 167 ? -24.891 0.628 6.934 1.00 54.06 167 THR A C 1
ATOM 1358 O O . THR A 1 167 ? -25.783 0.730 6.090 1.00 54.06 167 THR A O 1
ATOM 1361 N N . ALA A 1 168 ? -23.790 1.381 6.908 1.00 65.06 168 ALA A N 1
ATOM 1362 C CA . ALA A 1 168 ? -23.467 2.280 5.815 1.00 65.06 168 ALA A CA 1
ATOM 1363 C C . ALA A 1 168 ? -23.377 1.469 4.514 1.00 65.06 168 ALA A C 1
ATOM 1365 O O . ALA A 1 168 ? -22.727 0.422 4.448 1.00 65.06 168 ALA A O 1
ATOM 1366 N N . LYS A 1 169 ? -24.070 1.940 3.475 1.00 70.75 169 LYS A N 1
ATOM 1367 C CA . LYS A 1 169 ? -24.103 1.295 2.16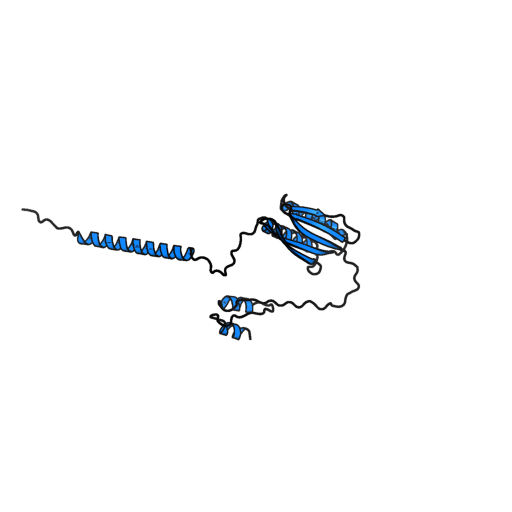0 1.00 70.75 169 LYS A CA 1
ATOM 1368 C C . LYS A 1 169 ? -22.679 1.261 1.596 1.00 70.75 169 LYS A C 1
ATOM 1370 O O . LYS A 1 169 ? -22.059 2.309 1.436 1.00 70.75 169 LYS A O 1
ATOM 1375 N N . LEU A 1 170 ? -22.155 0.064 1.328 1.00 79.00 170 LEU A N 1
ATOM 1376 C CA . LEU A 1 170 ? -20.789 -0.104 0.825 1.00 79.00 170 LEU A CA 1
ATOM 1377 C C . LEU A 1 170 ? -20.614 0.587 -0.543 1.00 79.00 170 LEU A C 1
ATOM 1379 O O . LEU A 1 170 ? -21.558 0.593 -1.345 1.00 79.00 170 LEU A O 1
ATOM 1383 N N . PRO A 1 171 ? -19.426 1.150 -0.836 1.00 77.56 171 PRO A N 1
ATOM 1384 C CA . PRO A 1 171 ? -19.133 1.718 -2.147 1.00 77.56 171 PRO A CA 1
ATOM 1385 C C . PRO A 1 171 ? -19.220 0.641 -3.236 1.00 77.56 171 PRO A C 1
ATOM 1387 O O . PRO A 1 171 ? -18.893 -0.525 -3.011 1.00 77.56 171 PRO A O 1
ATOM 1390 N N . ARG A 1 172 ? -19.662 1.037 -4.434 1.00 86.56 172 ARG A N 1
ATOM 1391 C CA . ARG A 1 172 ? -19.715 0.160 -5.611 1.00 86.56 172 ARG A CA 1
ATOM 1392 C C . ARG A 1 172 ? -18.415 0.312 -6.397 1.00 86.56 172 ARG A C 1
ATOM 1394 O O . ARG A 1 172 ? -18.027 1.434 -6.703 1.00 86.56 172 ARG A O 1
ATOM 1401 N N . VAL A 1 173 ? -17.776 -0.805 -6.726 1.00 85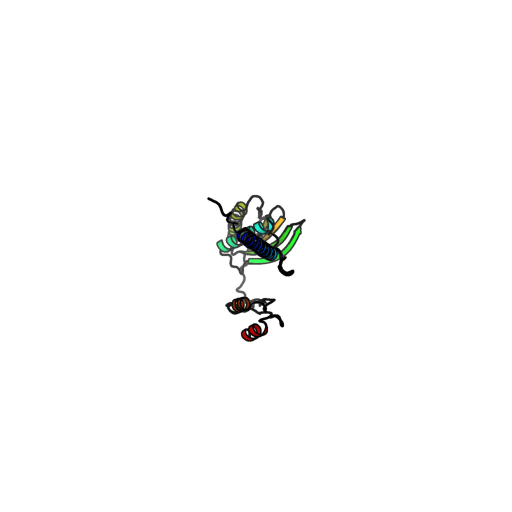.94 173 VAL A N 1
ATOM 1402 C CA . VAL A 1 173 ? -16.531 -0.868 -7.507 1.00 85.94 173 VAL A CA 1
ATOM 1403 C C . VAL A 1 173 ? -16.786 -1.711 -8.755 1.00 85.94 173 VAL A C 1
ATOM 1405 O O . VAL A 1 173 ? -17.512 -2.702 -8.678 1.00 85.94 173 VAL A O 1
ATOM 1408 N N . ALA A 1 174 ? -16.204 -1.313 -9.886 1.00 93.44 174 ALA A N 1
ATOM 1409 C CA . ALA A 1 174 ? -16.211 -2.070 -11.132 1.00 93.44 174 ALA A CA 1
ATOM 1410 C C . ALA A 1 174 ? -14.769 -2.280 -11.607 1.00 93.44 174 ALA A C 1
ATOM 1412 O O . ALA A 1 174 ? -13.954 -1.363 -11.520 1.00 93.44 174 ALA A O 1
ATOM 1413 N N . PHE A 1 175 ? -14.474 -3.477 -12.106 1.00 91.25 175 PHE A N 1
ATOM 1414 C CA . PHE A 1 175 ? -13.208 -3.811 -12.755 1.00 91.25 175 PHE A CA 1
ATOM 1415 C C . PHE A 1 175 ? -13.447 -3.872 -14.261 1.00 91.25 175 PHE A C 1
ATOM 1417 O O . PHE A 1 175 ? -14.373 -4.561 -14.688 1.00 91.25 175 PHE A O 1
ATOM 1424 N N . ILE A 1 176 ? -12.646 -3.151 -15.045 1.00 94.25 176 ILE A N 1
ATOM 1425 C CA . ILE A 1 176 ? -12.703 -3.156 -16.510 1.00 94.25 176 ILE A CA 1
ATOM 1426 C C . ILE A 1 176 ? -11.336 -3.608 -17.013 1.00 94.25 176 ILE A C 1
ATOM 1428 O O . ILE A 1 176 ? -10.327 -3.018 -16.632 1.00 94.25 176 ILE A O 1
ATOM 1432 N N . ILE A 1 177 ? -11.314 -4.661 -17.824 1.00 94.25 177 ILE A N 1
ATOM 1433 C CA . ILE A 1 177 ? -10.113 -5.146 -18.503 1.00 94.25 177 ILE A CA 1
ATOM 1434 C C . ILE A 1 177 ? -10.189 -4.670 -19.950 1.00 94.25 177 ILE A C 1
ATOM 1436 O O . ILE A 1 177 ? -11.149 -5.009 -20.647 1.00 94.25 177 ILE A O 1
ATOM 1440 N N . ASP A 1 178 ? -9.222 -3.856 -20.362 1.00 93.00 178 ASP A N 1
ATOM 1441 C CA . ASP A 1 178 ? -9.186 -3.264 -21.698 1.00 93.00 178 ASP A CA 1
ATOM 1442 C C . ASP A 1 178 ? -8.418 -4.117 -22.710 1.00 93.00 178 ASP A C 1
ATOM 1444 O O . ASP A 1 178 ? -7.772 -5.101 -22.345 1.00 93.00 178 ASP A O 1
ATOM 1448 N N . ASP A 1 179 ? -8.523 -3.740 -23.984 1.00 92.50 179 ASP A N 1
ATOM 1449 C CA . ASP A 1 179 ? -7.774 -4.314 -25.108 1.00 92.50 179 ASP A CA 1
ATOM 1450 C C . ASP A 1 179 ? -7.936 -5.834 -25.306 1.00 92.50 179 ASP A C 1
ATOM 1452 O O . ASP A 1 179 ? -7.079 -6.524 -25.871 1.00 92.50 179 ASP A O 1
ATOM 1456 N N . ILE A 1 180 ? -9.085 -6.383 -24.905 1.00 94.25 180 ILE A N 1
ATOM 1457 C CA . ILE A 1 180 ? -9.404 -7.792 -25.136 1.00 94.25 180 ILE A CA 1
ATOM 1458 C C . ILE A 1 180 ? -9.763 -8.007 -26.612 1.00 94.25 180 ILE A C 1
ATOM 1460 O O . ILE A 1 180 ? -10.562 -7.273 -27.193 1.00 94.25 180 ILE A O 1
ATOM 1464 N N . GLY A 1 181 ? -9.210 -9.055 -27.229 1.00 91.94 181 GLY A N 1
ATOM 1465 C CA . GLY A 1 181 ? -9.574 -9.443 -28.598 1.00 91.94 181 GLY A CA 1
ATOM 1466 C C . GLY A 1 181 ? -8.475 -10.123 -29.417 1.00 91.94 181 GLY A C 1
ATOM 1467 O O . GLY A 1 181 ? -8.780 -10.774 -30.418 1.00 91.94 181 GLY A O 1
ATOM 1468 N N . TYR A 1 182 ? -7.208 -9.999 -29.008 1.00 90.88 182 TYR A N 1
ATOM 1469 C CA . TYR A 1 182 ? -6.070 -10.594 -29.724 1.00 90.88 182 TYR A CA 1
ATOM 1470 C C . TYR A 1 182 ? -5.718 -12.017 -29.284 1.00 90.88 182 TYR A C 1
ATOM 1472 O O . TYR A 1 182 ? -5.252 -12.793 -30.113 1.00 90.88 182 TYR A O 1
ATOM 1480 N N . ASP A 1 183 ? -5.950 -12.365 -28.017 1.00 92.12 183 ASP A N 1
ATOM 1481 C CA . ASP A 1 183 ? -5.642 -13.683 -27.455 1.00 92.12 183 ASP A CA 1
ATOM 1482 C C . ASP A 1 183 ? -6.854 -14.230 -26.696 1.00 92.12 183 ASP A C 1
ATOM 1484 O O . ASP A 1 183 ? -7.292 -13.669 -25.687 1.00 92.12 183 ASP A O 1
ATOM 1488 N N . ILE A 1 184 ? -7.395 -15.339 -27.196 1.00 91.50 184 ILE A N 1
ATOM 1489 C CA . ILE A 1 184 ? -8.543 -16.014 -26.593 1.00 91.50 184 ILE A CA 1
ATOM 1490 C C . ILE A 1 184 ? -8.209 -16.650 -25.239 1.00 91.50 184 ILE A C 1
ATOM 1492 O O . ILE A 1 184 ? -9.032 -16.639 -24.335 1.00 91.50 184 ILE A O 1
ATOM 1496 N N . THR A 1 185 ? -6.969 -17.096 -25.042 1.00 93.44 185 THR A N 1
ATOM 1497 C CA . THR A 1 185 ? -6.516 -17.734 -23.798 1.00 93.44 185 THR A CA 1
ATO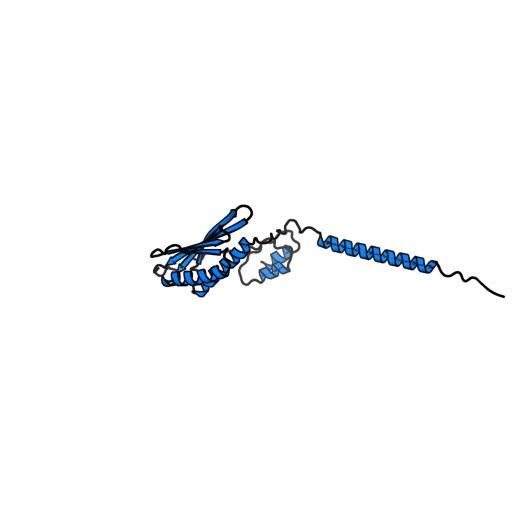M 1498 C C . THR A 1 185 ? -6.525 -16.738 -22.643 1.00 93.44 185 THR A C 1
ATOM 1500 O O . THR A 1 185 ? -6.870 -17.078 -21.511 1.00 93.44 185 THR A O 1
ATOM 1503 N N . ILE A 1 186 ? -6.145 -15.489 -22.928 1.00 91.31 186 ILE A N 1
ATOM 1504 C CA . ILE A 1 186 ? -6.177 -14.395 -21.954 1.00 91.31 186 ILE A CA 1
ATOM 1505 C C . ILE A 1 186 ? -7.627 -14.047 -21.608 1.00 91.31 186 ILE A C 1
ATOM 1507 O O . ILE A 1 186 ? -7.960 -13.923 -20.428 1.00 91.31 186 ILE A O 1
ATOM 1511 N N . ALA A 1 187 ? -8.497 -13.940 -22.618 1.00 92.50 187 ALA A N 1
ATOM 1512 C CA . ALA A 1 187 ? -9.921 -13.695 -22.408 1.00 92.50 187 ALA A CA 1
ATOM 1513 C C . ALA A 1 187 ? -10.562 -14.793 -21.540 1.00 92.50 187 ALA A C 1
ATOM 1515 O O . ALA A 1 187 ? -11.206 -14.477 -20.539 1.00 92.50 187 ALA A O 1
ATOM 1516 N N . ASP A 1 188 ? -10.302 -16.066 -21.847 1.00 93.00 188 ASP A N 1
ATOM 1517 C CA . ASP A 1 188 ? -10.771 -17.222 -21.073 1.00 93.00 188 ASP A CA 1
ATOM 1518 C C . ASP A 1 188 ? -10.277 -17.186 -19.624 1.00 93.00 188 ASP A C 1
ATOM 1520 O O . ASP A 1 188 ? -11.031 -17.463 -18.687 1.00 93.00 188 ASP A O 1
ATOM 1524 N N . GLY A 1 189 ? -9.018 -16.792 -19.417 1.00 93.94 189 GLY A N 1
ATOM 1525 C CA . GLY A 1 189 ? -8.441 -16.619 -18.088 1.00 93.94 189 GLY A CA 1
ATOM 1526 C C . GLY A 1 189 ? -9.203 -15.593 -17.246 1.00 93.94 189 GLY A C 1
ATOM 1527 O O . GLY A 1 189 ? -9.511 -15.860 -16.081 1.00 93.94 189 GLY A O 1
ATOM 1528 N N . PHE A 1 190 ? -9.551 -14.443 -17.832 1.00 93.62 190 PHE A N 1
ATOM 1529 C CA . PHE A 1 190 ? -10.331 -13.412 -17.144 1.00 93.62 190 PHE A CA 1
ATOM 1530 C C . PHE A 1 190 ? -11.792 -13.819 -16.927 1.00 93.62 190 PHE A C 1
ATOM 1532 O O . PHE A 1 190 ? -12.325 -13.579 -15.844 1.00 93.62 190 PHE A O 1
ATOM 1539 N N . MET A 1 191 ? -12.424 -14.481 -17.900 1.00 89.75 191 MET A N 1
ATOM 1540 C CA . MET A 1 191 ? -13.785 -15.020 -17.755 1.00 89.75 191 MET A CA 1
ATOM 1541 C C . MET A 1 191 ? -13.867 -16.115 -16.679 1.00 89.75 191 MET A C 1
ATOM 1543 O O . MET A 1 191 ? -14.890 -16.262 -16.014 1.00 89.75 191 MET A O 1
ATOM 1547 N N . GLY A 1 192 ? -12.776 -16.851 -16.450 1.00 91.94 192 GLY A N 1
ATOM 1548 C CA . GLY A 1 192 ? -12.672 -17.861 -15.396 1.00 91.94 192 GLY A CA 1
ATOM 1549 C C . GLY A 1 192 ? -12.537 -17.304 -13.971 1.00 91.94 192 GLY A C 1
ATOM 1550 O O . GLY A 1 192 ? -12.565 -18.076 -13.004 1.00 91.94 192 GLY A O 1
ATOM 1551 N N . LEU A 1 193 ? -12.379 -15.987 -13.797 1.00 91.88 193 LEU A N 1
ATOM 1552 C CA . LEU A 1 193 ? -12.263 -15.381 -12.473 1.00 91.88 193 LEU A CA 1
ATOM 1553 C C . LEU A 1 193 ? -13.588 -15.463 -11.702 1.00 91.88 193 LEU A C 1
ATOM 1555 O O . LEU A 1 193 ? -14.666 -15.174 -12.208 1.00 91.88 193 LEU A O 1
ATOM 1559 N N . LYS A 1 194 ? -13.510 -15.775 -10.404 1.00 91.94 194 LYS A N 1
ATOM 1560 C CA . LYS A 1 194 ? -14.680 -15.831 -9.502 1.00 91.94 194 LYS A CA 1
ATOM 1561 C C . LYS A 1 194 ? -15.108 -14.454 -8.975 1.00 91.94 194 LYS A C 1
ATOM 1563 O O . LYS A 1 194 ? -15.680 -14.361 -7.889 1.00 91.94 194 LYS A O 1
ATOM 1568 N N . ILE A 1 195 ? -14.787 -13.390 -9.705 1.00 88.75 195 ILE A N 1
ATOM 1569 C CA . ILE A 1 195 ? -15.128 -12.009 -9.364 1.00 88.75 195 ILE A CA 1
ATOM 1570 C C . ILE A 1 195 ? -15.809 -11.333 -10.561 1.00 88.75 195 ILE A C 1
ATOM 1572 O O . ILE A 1 195 ? -15.449 -11.635 -11.695 1.00 88.75 195 ILE A O 1
ATOM 1576 N N . PRO A 1 196 ? -16.771 -10.417 -10.343 1.00 89.56 196 PRO A N 1
ATOM 1577 C CA . PRO A 1 196 ? -17.383 -9.677 -11.441 1.00 89.56 196 PRO A CA 1
ATOM 1578 C C . PRO A 1 196 ? -16.354 -8.765 -12.117 1.00 89.56 196 PRO A C 1
ATOM 1580 O O . PRO A 1 196 ? -15.829 -7.843 -11.487 1.00 89.56 196 PRO A O 1
ATOM 1583 N N . VAL A 1 197 ? -16.095 -9.013 -13.397 1.00 92.38 197 VAL A N 1
ATOM 1584 C CA . VAL A 1 197 ? -15.235 -8.192 -14.256 1.00 92.38 197 VAL A CA 1
ATOM 1585 C C . VAL A 1 197 ? -15.999 -7.801 -15.517 1.00 92.38 197 VAL A C 1
ATOM 1587 O O . VAL A 1 197 ? -16.866 -8.536 -15.982 1.00 92.38 197 VAL A O 1
ATOM 1590 N N . CYS A 1 198 ? -15.697 -6.625 -16.051 1.00 93.56 198 CYS A N 1
ATOM 1591 C CA . CYS A 1 198 ? -16.161 -6.156 -17.348 1.00 93.56 198 CYS A CA 1
ATOM 1592 C C . CYS A 1 198 ? -15.006 -6.289 -18.344 1.00 93.56 198 CYS A C 1
ATOM 1594 O O . CYS A 1 198 ? -13.890 -5.872 -18.033 1.00 93.56 198 CYS A O 1
ATOM 1596 N N . LEU A 1 199 ? -15.260 -6.856 -19.521 1.00 93.81 199 LEU A N 1
ATOM 1597 C CA . LEU A 1 199 ? -14.264 -6.973 -20.586 1.00 93.81 199 LEU A CA 1
ATOM 1598 C C . LEU A 1 199 ? -14.606 -5.974 -21.696 1.00 93.81 199 LEU A C 1
ATOM 1600 O O . LEU A 1 199 ? -15.701 -6.017 -22.256 1.00 93.81 199 LEU A O 1
ATOM 1604 N N . SER A 1 200 ? -13.679 -5.070 -22.001 1.00 95.12 200 SER A N 1
ATOM 1605 C CA . SER A 1 200 ? -13.763 -4.148 -23.136 1.00 95.12 200 SER A CA 1
ATOM 1606 C C . SER A 1 200 ? -13.156 -4.847 -24.353 1.00 95.12 200 SER A C 1
ATOM 1608 O O . SER A 1 200 ? -11.943 -5.030 -24.450 1.00 95.12 200 SER A O 1
ATOM 1610 N N . VAL A 1 201 ? -14.028 -5.343 -25.236 1.00 94.75 201 VAL A N 1
ATOM 1611 C CA . VAL A 1 201 ? -13.640 -6.132 -26.412 1.00 94.75 201 VAL A CA 1
ATOM 1612 C C . VAL A 1 201 ? -13.460 -5.207 -27.611 1.00 94.75 201 VAL A C 1
ATOM 1614 O O . VAL A 1 201 ? -14.405 -4.540 -28.038 1.00 94.75 201 VAL A O 1
ATOM 1617 N N . LEU A 1 202 ? -12.260 -5.198 -28.187 1.00 94.12 202 LEU A N 1
ATOM 1618 C CA . LEU A 1 202 ? -11.958 -4.450 -29.406 1.00 94.12 202 LEU A CA 1
ATOM 1619 C C . LEU A 1 202 ? -12.821 -4.977 -30.561 1.00 94.12 202 LEU A C 1
ATOM 1621 O O . LEU A 1 202 ? -12.940 -6.187 -30.695 1.00 94.12 202 LEU A O 1
ATOM 1625 N N . PRO A 1 203 ? -13.416 -4.143 -31.427 1.00 91.19 203 PRO A N 1
ATOM 1626 C CA . PRO A 1 203 ? -14.369 -4.615 -32.439 1.00 91.19 203 PRO A CA 1
ATOM 1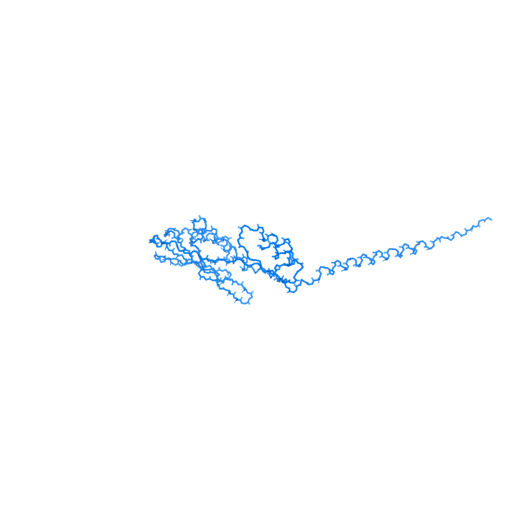627 C C . PRO A 1 203 ? -13.737 -5.430 -33.583 1.00 91.19 203 PRO A C 1
ATOM 1629 O O . PRO A 1 203 ? -14.390 -6.328 -34.117 1.00 91.19 203 PRO A O 1
ATOM 1632 N N . ASP A 1 204 ? -12.475 -5.151 -33.930 1.00 92.12 204 ASP A N 1
ATOM 1633 C CA . ASP A 1 204 ? -11.815 -5.659 -35.147 1.00 92.12 204 ASP A CA 1
ATOM 1634 C C . ASP A 1 204 ? -10.604 -6.573 -34.876 1.00 92.12 204 ASP A C 1
ATOM 1636 O O . ASP A 1 204 ? -9.817 -6.863 -35.780 1.00 92.12 204 ASP A O 1
ATOM 1640 N N . ALA A 1 205 ? -10.430 -7.041 -33.639 1.00 91.25 205 ALA A N 1
ATOM 1641 C CA . ALA A 1 205 ? -9.361 -7.976 -33.306 1.00 91.25 205 ALA A CA 1
ATOM 1642 C C . ALA A 1 205 ? -9.726 -9.422 -33.730 1.00 91.25 205 ALA A C 1
ATOM 1644 O O . ALA A 1 205 ? -10.904 -9.754 -33.910 1.00 91.25 205 ALA A O 1
ATOM 1645 N N . PRO A 1 206 ? -8.732 -10.314 -33.919 1.00 93.75 206 PRO A N 1
ATOM 1646 C CA . PRO A 1 206 ? -8.949 -11.641 -34.505 1.00 93.75 206 PRO A CA 1
ATOM 1647 C C . PRO A 1 206 ? -10.016 -12.504 -33.812 1.00 93.75 206 PRO A C 1
ATOM 1649 O O . PRO A 1 206 ? -10.704 -13.267 -34.489 1.00 93.75 206 PRO A O 1
ATOM 1652 N N . HIS A 1 207 ? -10.187 -12.362 -32.493 1.00 94.81 207 HIS A N 1
ATOM 1653 C CA . HIS A 1 207 ? -11.101 -13.176 -31.682 1.00 94.81 207 HIS A CA 1
ATOM 1654 C C . HIS A 1 207 ? -12.299 -12.394 -31.125 1.00 94.81 207 HIS A C 1
ATOM 1656 O O . HIS A 1 207 ? -13.090 -12.934 -30.355 1.00 94.81 207 HIS A O 1
ATOM 1662 N N . SER A 1 208 ? -12.498 -11.140 -31.533 1.00 92.81 208 SER A N 1
ATOM 1663 C CA . SER A 1 208 ? -13.513 -10.244 -30.961 1.00 92.81 208 SER A CA 1
ATOM 1664 C C . SER A 1 208 ? -14.928 -10.811 -30.967 1.00 92.81 208 SER A C 1
ATOM 1666 O O . SER A 1 208 ? -15.641 -10.740 -29.971 1.00 92.81 208 SER A O 1
ATOM 1668 N N . LYS A 1 209 ? -15.346 -11.402 -32.091 1.00 92.69 209 LYS A N 1
ATOM 1669 C CA . LYS A 1 209 ? -16.699 -11.962 -32.247 1.00 92.69 209 LYS A CA 1
ATOM 1670 C C . LYS A 1 209 ? -16.928 -13.220 -31.418 1.00 92.69 209 LYS A C 1
ATOM 1672 O O . LYS A 1 209 ? -18.071 -13.516 -31.086 1.00 92.69 209 LYS A O 1
ATOM 1677 N N . GLU A 1 210 ? -15.870 -13.988 -31.190 1.00 93.19 210 GLU A N 1
ATOM 1678 C CA . GLU A 1 210 ? -15.906 -15.204 -30.382 1.00 93.19 210 GLU A CA 1
ATOM 1679 C C . GLU A 1 210 ? -16.015 -14.816 -28.909 1.00 93.19 210 GLU A C 1
ATOM 1681 O O . GLU A 1 210 ? -17.021 -15.114 -28.276 1.00 93.19 210 GLU A O 1
ATOM 1686 N N . ILE A 1 211 ? -15.093 -13.976 -28.438 1.00 92.62 211 ILE A N 1
ATOM 1687 C CA . ILE A 1 211 ? -15.071 -13.487 -27.058 1.00 92.62 211 ILE A CA 1
ATOM 1688 C C . ILE A 1 211 ? -16.372 -12.749 -26.701 1.00 92.62 211 ILE A C 1
ATOM 1690 O O . ILE A 1 211 ? -16.981 -13.027 -25.674 1.00 92.62 211 ILE A O 1
ATOM 1694 N N . ALA A 1 212 ? -16.864 -11.852 -27.563 1.00 91.81 212 ALA A N 1
ATOM 1695 C CA . ALA A 1 212 ? -18.111 -11.128 -27.303 1.00 91.81 212 ALA A CA 1
ATOM 1696 C C . ALA A 1 212 ? -19.350 -12.039 -27.231 1.00 91.81 212 ALA A C 1
ATOM 1698 O O . ALA A 1 212 ? -20.337 -11.667 -26.599 1.00 91.81 212 ALA A O 1
ATOM 1699 N N . ARG A 1 213 ? -19.323 -13.211 -27.882 1.00 90.44 213 ARG A N 1
ATOM 1700 C CA . ARG A 1 213 ? -20.406 -14.198 -27.790 1.00 90.44 213 ARG A CA 1
ATOM 1701 C C . ARG A 1 213 ? -20.380 -14.921 -26.449 1.00 90.44 213 ARG A C 1
ATOM 1703 O O . ARG A 1 213 ? -21.445 -15.165 -25.900 1.00 90.44 213 ARG A O 1
ATOM 1710 N N . ASP A 1 214 ? -19.194 -15.239 -25.950 1.00 85.00 214 ASP A N 1
ATOM 1711 C CA . ASP A 1 214 ? -19.027 -16.063 -24.752 1.00 85.00 214 ASP A CA 1
ATOM 1712 C C . ASP A 1 214 ? -19.199 -15.259 -23.448 1.00 85.00 214 ASP A C 1
ATOM 1714 O O . ASP A 1 214 ? -19.437 -15.836 -22.388 1.00 85.00 214 ASP A O 1
ATOM 1718 N N . ILE A 1 215 ? -19.139 -13.922 -23.530 1.00 82.12 215 ILE A N 1
ATOM 1719 C CA . ILE A 1 215 ? -19.419 -12.997 -22.416 1.00 82.12 215 ILE A CA 1
ATOM 1720 C C . ILE A 1 215 ? -20.934 -12.782 -22.186 1.00 82.12 215 ILE A C 1
ATOM 1722 O O . ILE A 1 215 ? -21.321 -12.379 -21.086 1.00 82.12 215 ILE A O 1
ATOM 1726 N N . ALA A 1 216 ? -21.779 -12.998 -23.206 1.00 58.19 216 ALA A N 1
ATOM 1727 C CA . ALA A 1 216 ? -23.221 -12.696 -23.187 1.00 58.19 216 ALA A CA 1
ATOM 1728 C C . ALA A 1 216 ? -24.070 -13.802 -22.537 1.00 58.19 216 ALA A C 1
ATOM 1730 O O . ALA A 1 216 ? -24.981 -13.439 -21.754 1.00 58.19 216 ALA A O 1
#

Sequence (216 aa):
MKKKRKKQPVLKKTRIFFVLTGFILAAGLLIFYYYQKKTLPPPVFEEEYVTTSRLEQVVGRVDQAIYETLYLLGIKKKDITFSKVIPRHEASLDWDFTELSVVLPGPDFISRLETLITRKLTELGPDVIFKPEKPSSESALFSITIFGHLTHTLKLYLKAVEPIAETAKLPRVAFIIDDIGYDITIADGFMGLKIPVCLSVLPDAPHSKEIARDIA